Protein AF-A0A2P2K1Q4-F1 (afdb_monomer_lite)

Secondary structure (DSSP, 8-state):
-HHHHHHHTTSS--HHHHHHHHHTTS-HHHHHHH-SB--HHHHHHHHHHHHGGGG-SS-SPP---EEEEEEEEES---BTTTBB-EEEEEEE--TT-TT----EEEEES-SSGGGPPPB-TTT-SEEEEEEEEEE-SEEEEEEEEEPTTSS-EEEEEEEEEEGGG-BTTB-EEETTSSB-BTTGGGGS-TT-EEE-

Structure (mmCIF, N/CA/C/O backbone):
data_AF-A0A2P2K1Q4-F1
#
_entry.id   AF-A0A2P2K1Q4-F1
#
loop_
_atom_site.group_PDB
_atom_site.id
_atom_site.type_symbol
_atom_site.label_atom_id
_atom_site.label_alt_id
_atom_site.label_comp_id
_atom_site.label_asym_id
_atom_site.label_entity_id
_atom_site.label_seq_id
_atom_site.pdbx_PDB_ins_code
_atom_site.Cartn_x
_atom_site.Cartn_y
_atom_site.Cartn_z
_atom_site.occupancy
_atom_site.B_iso_or_equiv
_atom_site.auth_seq_id
_atom_site.auth_comp_id
_atom_site.auth_asym_id
_atom_site.auth_atom_id
_atom_site.pdbx_PDB_model_num
ATOM 1 N N . MET A 1 1 ? 16.209 -8.143 -4.813 1.00 81.81 1 MET A N 1
ATOM 2 C CA . MET A 1 1 ? 17.400 -7.795 -5.627 1.00 81.81 1 MET A CA 1
ATOM 3 C C . MET A 1 1 ? 17.607 -8.746 -6.811 1.00 81.81 1 MET A C 1
ATOM 5 O O . MET A 1 1 ? 17.625 -8.263 -7.935 1.00 81.81 1 MET A O 1
ATOM 9 N N . LEU A 1 2 ? 17.691 -10.072 -6.611 1.00 93.69 2 LEU A N 1
ATOM 10 C CA . LEU A 1 2 ? 17.944 -11.032 -7.703 1.00 93.69 2 LEU A CA 1
ATOM 11 C C . LEU A 1 2 ? 16.899 -10.998 -8.836 1.00 93.69 2 LEU A C 1
ATOM 13 O O . LEU A 1 2 ? 17.278 -10.838 -9.990 1.00 93.69 2 LEU A O 1
ATOM 17 N N . ALA A 1 3 ? 15.598 -11.076 -8.527 1.00 94.75 3 ALA A N 1
ATOM 18 C CA . ALA A 1 3 ? 14.544 -11.040 -9.553 1.00 94.75 3 ALA A CA 1
ATOM 19 C C . ALA A 1 3 ? 14.617 -9.772 -10.428 1.00 94.75 3 ALA A C 1
ATOM 21 O O . ALA A 1 3 ? 14.531 -9.850 -11.650 1.00 94.75 3 ALA A O 1
ATOM 22 N N . GLY A 1 4 ? 14.869 -8.614 -9.807 1.00 93.50 4 GLY A N 1
ATOM 23 C CA . GLY A 1 4 ? 15.062 -7.347 -10.515 1.00 93.50 4 GLY A CA 1
ATOM 24 C C . GLY A 1 4 ? 16.267 -7.369 -11.455 1.00 93.50 4 GLY A C 1
ATOM 25 O O . GLY A 1 4 ? 16.154 -6.915 -12.588 1.00 93.50 4 GLY A O 1
ATOM 26 N N . LEU A 1 5 ? 17.394 -7.956 -11.035 1.00 93.25 5 LEU A N 1
ATOM 27 C CA . LEU A 1 5 ? 18.576 -8.115 -11.889 1.00 93.25 5 LEU A CA 1
ATOM 28 C C . LEU A 1 5 ? 18.299 -9.031 -13.092 1.00 93.25 5 LEU A C 1
ATOM 30 O O . LEU A 1 5 ? 18.698 -8.710 -14.211 1.00 93.25 5 LEU A O 1
ATOM 34 N N . LEU A 1 6 ? 17.609 -10.151 -12.873 1.00 94.56 6 LEU A N 1
ATOM 35 C CA . LEU A 1 6 ? 17.264 -11.112 -13.926 1.00 94.56 6 LEU A CA 1
ATOM 36 C C . LEU A 1 6 ? 16.365 -10.482 -15.002 1.00 94.56 6 LEU A C 1
ATOM 38 O O . LEU A 1 6 ? 16.636 -10.634 -16.197 1.00 94.56 6 LEU A O 1
ATOM 42 N N . LEU A 1 7 ? 15.353 -9.715 -14.583 1.00 93.19 7 LEU A N 1
ATOM 43 C CA . LEU A 1 7 ? 14.501 -8.937 -15.489 1.00 93.19 7 LEU A CA 1
ATOM 44 C C . LEU A 1 7 ? 15.293 -7.818 -16.174 1.00 93.19 7 LEU A C 1
ATOM 46 O O . LEU A 1 7 ? 15.213 -7.644 -17.390 1.00 93.19 7 LEU A O 1
ATOM 50 N N . TYR A 1 8 ? 16.132 -7.098 -15.422 1.00 90.06 8 TYR A N 1
ATOM 51 C CA . TYR A 1 8 ? 16.968 -6.029 -15.962 1.00 90.06 8 TYR A CA 1
ATOM 52 C C . TYR A 1 8 ? 17.901 -6.547 -17.069 1.00 90.06 8 TYR A C 1
ATOM 54 O O . TYR A 1 8 ? 18.076 -5.896 -18.101 1.00 90.06 8 TYR A O 1
ATOM 62 N N . ARG A 1 9 ? 18.479 -7.738 -16.914 1.00 91.81 9 ARG A N 1
ATOM 63 C CA . ARG A 1 9 ? 19.344 -8.345 -17.937 1.00 91.81 9 ARG A CA 1
ATOM 64 C C . ARG A 1 9 ? 18.573 -9.050 -19.056 1.00 91.81 9 ARG A C 1
ATOM 66 O O . ARG A 1 9 ? 19.213 -9.628 -19.928 1.00 91.81 9 ARG A O 1
ATOM 73 N N . LYS A 1 10 ? 17.233 -9.002 -19.047 1.00 90.12 10 LYS A N 1
ATOM 74 C CA . LYS A 1 10 ? 16.348 -9.724 -19.979 1.00 90.12 10 LYS A CA 1
ATOM 75 C C . LYS A 1 10 ? 16.624 -11.237 -20.021 1.00 90.12 10 LYS A C 1
ATOM 77 O O . LYS A 1 10 ? 16.439 -11.871 -21.053 1.00 90.12 10 LYS A O 1
ATOM 82 N N . GLN A 1 11 ? 17.092 -11.816 -18.912 1.00 91.50 11 GLN A N 1
ATOM 83 C CA . GLN A 1 11 ? 17.335 -13.263 -18.811 1.00 91.50 11 GLN A CA 1
ATOM 84 C C . GLN A 1 11 ? 16.037 -14.042 -18.580 1.00 91.50 11 GLN A C 1
ATOM 86 O O . GLN A 1 11 ? 15.938 -15.207 -18.951 1.00 91.50 11 GLN A O 1
ATOM 91 N N . TYR A 1 12 ? 15.047 -13.387 -17.976 1.00 90.75 12 TYR A N 1
ATOM 92 C CA . TYR A 1 12 ? 13.715 -13.922 -17.736 1.00 90.75 12 TYR A CA 1
ATOM 93 C C . TYR A 1 12 ? 12.662 -12.915 -18.196 1.00 90.75 12 TYR A C 1
ATOM 95 O O . TYR A 1 12 ? 12.910 -11.708 -18.205 1.00 90.75 12 TYR A O 1
ATOM 103 N N . ASN A 1 13 ? 11.484 -13.430 -18.550 1.00 88.00 13 ASN A N 1
ATOM 104 C CA . ASN A 1 13 ? 10.306 -12.648 -18.910 1.00 88.00 13 ASN A CA 1
ATOM 105 C C . ASN A 1 13 ? 9.175 -12.944 -17.919 1.00 88.00 13 ASN A C 1
ATOM 107 O O . ASN A 1 13 ? 8.986 -14.095 -17.514 1.00 88.00 13 ASN A O 1
ATOM 111 N N . GLY A 1 14 ? 8.409 -11.911 -17.572 1.00 93.06 14 GLY A N 1
ATOM 112 C CA . GLY A 1 14 ? 7.311 -11.989 -16.612 1.00 93.06 14 GLY A CA 1
ATOM 113 C C . GLY A 1 14 ? 7.785 -11.810 -15.169 1.00 93.06 14 GLY A C 1
ATOM 114 O O . GLY A 1 14 ? 8.533 -12.626 -14.623 1.00 93.06 14 GLY A O 1
ATOM 115 N N . GLU A 1 15 ? 7.317 -10.739 -14.540 1.00 95.19 15 GLU A N 1
ATOM 116 C CA . GLU A 1 15 ? 7.697 -10.317 -13.193 1.00 95.19 15 GLU A CA 1
ATOM 117 C C . GLU A 1 15 ? 7.274 -11.347 -12.152 1.00 95.19 15 GLU A C 1
ATOM 119 O O . GLU A 1 15 ? 8.103 -11.793 -11.360 1.00 95.19 15 GLU A O 1
ATOM 124 N N . GLN A 1 16 ? 6.012 -11.784 -12.220 1.00 95.81 16 GLN A N 1
ATOM 125 C CA . GLN A 1 16 ? 5.433 -12.758 -11.295 1.00 95.81 16 GLN A CA 1
ATOM 126 C C . GLN A 1 16 ? 6.210 -14.077 -11.317 1.00 95.81 16 GLN A C 1
ATOM 128 O O . GLN A 1 16 ? 6.699 -14.540 -10.289 1.00 95.81 16 GLN A O 1
ATOM 133 N N . LYS A 1 17 ? 6.400 -14.650 -12.512 1.00 95.75 17 LYS A N 1
ATOM 134 C CA . LYS A 1 17 ? 7.115 -15.920 -12.694 1.00 95.75 17 LYS A CA 1
ATOM 135 C C . LYS A 1 17 ? 8.555 -15.838 -12.182 1.00 95.75 17 LYS A C 1
ATOM 137 O O . LYS A 1 17 ? 9.043 -16.774 -11.551 1.00 95.75 17 LYS A O 1
ATOM 142 N N . THR A 1 18 ? 9.231 -14.721 -12.448 1.00 96.12 18 THR A N 1
ATOM 143 C CA . THR A 1 18 ? 10.615 -14.509 -12.006 1.00 96.12 18 THR A CA 1
ATOM 144 C C . THR A 1 18 ? 10.697 -14.373 -10.488 1.00 96.12 18 THR A C 1
ATOM 146 O O . THR A 1 18 ? 11.586 -14.961 -9.871 1.00 96.12 18 THR A O 1
ATOM 149 N N . LEU A 1 19 ? 9.765 -13.639 -9.874 1.00 95.56 19 LEU A N 1
ATOM 150 C CA . LEU A 1 19 ? 9.692 -13.491 -8.425 1.00 95.56 19 LEU A CA 1
ATOM 151 C C . LEU A 1 19 ? 9.461 -14.846 -7.750 1.00 95.56 19 LEU A C 1
ATOM 153 O O . LEU A 1 19 ? 10.244 -15.242 -6.890 1.00 95.56 19 LEU A O 1
ATOM 157 N N . GLU A 1 20 ? 8.458 -15.600 -8.199 1.00 94.00 20 GLU A N 1
ATOM 158 C CA . GLU A 1 20 ? 8.151 -16.931 -7.668 1.00 94.00 20 GLU A CA 1
ATOM 159 C C . GLU A 1 20 ? 9.331 -17.896 -7.775 1.00 94.00 20 GLU A C 1
ATOM 161 O O . GLU A 1 20 ? 9.607 -18.642 -6.837 1.00 94.00 20 GLU A O 1
ATOM 166 N N . MET A 1 21 ? 10.044 -17.885 -8.903 1.00 94.50 21 MET A N 1
ATOM 167 C CA . MET A 1 21 ? 11.233 -18.714 -9.086 1.00 94.50 21 MET A CA 1
ATOM 168 C C . MET A 1 21 ? 12.307 -18.405 -8.036 1.00 94.50 21 MET A C 1
ATOM 170 O O . MET A 1 21 ? 12.911 -19.338 -7.510 1.00 94.50 21 MET A O 1
ATOM 174 N N . VAL A 1 22 ? 12.539 -17.124 -7.726 1.00 92.94 22 VAL A N 1
ATOM 175 C CA . VAL A 1 22 ? 13.505 -16.705 -6.696 1.00 92.94 22 VAL A CA 1
ATOM 176 C C . VAL A 1 22 ? 13.034 -17.131 -5.307 1.00 92.94 22 VAL A C 1
ATOM 178 O O . VAL A 1 22 ? 13.822 -17.672 -4.539 1.00 92.94 22 VAL A O 1
ATOM 181 N N . TYR A 1 23 ? 11.749 -16.955 -5.003 1.00 90.44 23 TYR A N 1
ATOM 182 C CA . TYR A 1 23 ? 11.164 -17.378 -3.729 1.00 90.44 23 TYR A CA 1
ATOM 183 C C . TYR A 1 23 ? 11.223 -18.896 -3.510 1.00 90.44 23 TYR A C 1
ATOM 185 O O . TYR A 1 23 ? 11.367 -19.340 -2.377 1.00 90.44 23 TYR A O 1
ATOM 1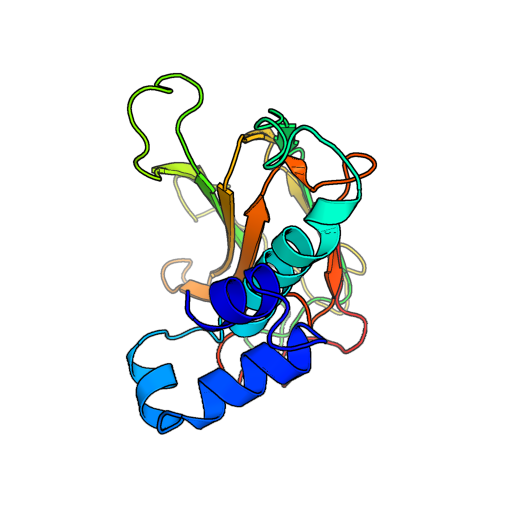93 N N . LYS A 1 24 ? 11.170 -19.696 -4.582 1.00 91.38 24 LYS A N 1
ATOM 194 C CA . LYS A 1 24 ? 11.312 -21.161 -4.525 1.00 91.38 24 LYS A CA 1
ATOM 195 C C . LYS A 1 24 ? 12.742 -21.641 -4.240 1.00 91.38 24 LYS A C 1
ATOM 197 O O . LYS A 1 24 ? 12.922 -22.832 -4.017 1.00 91.38 24 LYS A O 1
ATOM 202 N N . GLN A 1 25 ? 13.744 -20.756 -4.243 1.00 90.19 25 GLN A N 1
ATOM 203 C CA . GLN A 1 25 ? 15.133 -21.121 -3.923 1.00 90.19 25 GLN A CA 1
ATOM 204 C C . GLN A 1 25 ? 15.393 -21.256 -2.416 1.00 90.19 25 GLN A C 1
ATOM 206 O O . GLN A 1 25 ? 16.442 -21.765 -2.031 1.00 90.19 25 GLN A O 1
ATOM 211 N N . ALA A 1 26 ? 14.474 -20.791 -1.564 1.00 83.44 26 ALA A N 1
ATOM 212 C CA . ALA A 1 26 ? 14.601 -20.859 -0.113 1.00 83.44 26 ALA A CA 1
ATOM 213 C C . ALA A 1 26 ? 13.356 -21.507 0.524 1.00 83.44 26 ALA A C 1
ATOM 215 O O . ALA A 1 26 ? 12.253 -21.356 -0.010 1.00 83.44 26 ALA A O 1
ATOM 216 N N . PRO A 1 27 ? 13.507 -22.202 1.668 1.00 85.56 27 PRO A N 1
ATOM 217 C CA . PRO A 1 27 ? 12.378 -22.673 2.464 1.00 85.56 27 PRO A CA 1
ATOM 218 C C . PRO A 1 27 ? 11.427 -21.529 2.819 1.00 85.56 27 PRO A C 1
ATOM 220 O O . PRO A 1 27 ? 11.868 -20.417 3.130 1.00 85.56 27 PRO A O 1
ATOM 223 N N . ARG A 1 28 ? 10.117 -21.797 2.789 1.00 82.06 28 ARG A N 1
ATOM 224 C CA . ARG A 1 28 ? 9.104 -20.766 3.058 1.00 82.06 28 ARG A CA 1
ATOM 225 C C . ARG A 1 28 ? 9.222 -20.248 4.482 1.00 82.06 28 ARG A C 1
ATOM 227 O O . ARG A 1 28 ? 9.098 -19.053 4.702 1.00 82.06 28 ARG A O 1
ATOM 234 N N . GLU A 1 29 ? 9.553 -21.125 5.416 1.00 84.62 29 GLU A N 1
ATOM 235 C CA . GLU A 1 29 ? 9.694 -20.862 6.846 1.00 84.62 29 GLU A CA 1
ATOM 236 C C . GLU A 1 29 ? 10.707 -19.741 7.120 1.00 84.62 29 GLU A C 1
ATOM 238 O O . GLU A 1 29 ? 10.488 -18.901 7.992 1.00 84.62 29 GLU A O 1
ATOM 243 N N . LEU A 1 30 ? 11.775 -19.654 6.316 1.00 84.38 30 LEU A N 1
ATOM 244 C CA . LEU A 1 30 ? 12.750 -18.567 6.425 1.00 84.38 30 LEU A CA 1
ATOM 245 C C . LEU A 1 30 ? 12.143 -17.209 6.057 1.00 84.38 30 LEU A C 1
ATOM 247 O O . LEU A 1 30 ? 12.531 -16.193 6.620 1.00 84.38 30 LEU A O 1
ATOM 251 N N . LEU A 1 31 ? 11.177 -17.166 5.140 1.00 83.56 31 LEU A N 1
ATOM 252 C CA . LEU A 1 31 ? 10.516 -15.922 4.741 1.00 83.56 31 LEU A CA 1
ATOM 253 C C . LEU A 1 31 ? 9.638 -15.374 5.866 1.00 83.56 31 LEU A C 1
ATOM 255 O O . LEU A 1 31 ? 9.668 -14.171 6.120 1.00 83.56 31 LEU A O 1
ATOM 259 N N . HIS A 1 32 ? 8.914 -16.261 6.554 1.00 84.38 32 HIS A N 1
ATOM 260 C CA . HIS A 1 32 ? 8.109 -15.910 7.726 1.00 84.38 32 HIS A CA 1
ATOM 261 C C . HIS A 1 32 ? 8.985 -15.406 8.882 1.00 84.38 32 HIS A C 1
ATOM 263 O O . HIS A 1 32 ? 8.574 -14.512 9.616 1.00 84.38 32 HIS A O 1
ATOM 269 N N . LEU A 1 33 ? 10.210 -15.931 9.018 1.00 84.75 33 LEU A N 1
ATOM 270 C CA . LEU A 1 33 ? 11.173 -15.460 10.016 1.00 84.75 33 LEU A CA 1
ATOM 271 C C . LEU A 1 33 ? 11.736 -14.067 9.682 1.00 84.75 33 LEU A C 1
ATOM 273 O O . LEU A 1 33 ? 11.998 -13.273 10.581 1.00 84.75 33 LEU A O 1
ATOM 277 N N . LEU A 1 34 ? 11.942 -13.770 8.395 1.00 85.38 34 LEU A N 1
ATOM 278 C CA . LEU A 1 34 ? 12.543 -12.511 7.941 1.00 85.38 34 LEU A CA 1
ATOM 279 C C . LEU A 1 34 ? 11.555 -11.342 7.906 1.00 85.38 34 LEU A C 1
ATOM 281 O O . LEU A 1 34 ? 11.973 -10.187 8.016 1.00 85.38 34 LEU A O 1
ATOM 285 N N . SER A 1 35 ? 10.262 -11.606 7.708 1.00 87.75 35 SER A N 1
ATOM 286 C CA . SER A 1 35 ? 9.244 -10.559 7.725 1.00 87.75 35 SER A CA 1
ATOM 287 C C . SER A 1 35 ? 7.888 -11.088 8.194 1.00 87.75 35 SER A C 1
ATOM 289 O O . SER A 1 35 ? 7.418 -12.095 7.657 1.00 87.75 35 SER A O 1
ATOM 291 N N . PRO A 1 36 ? 7.214 -10.379 9.122 1.00 90.81 36 PRO A N 1
ATOM 292 C CA . PRO A 1 36 ? 5.869 -10.756 9.556 1.00 90.81 36 PRO A CA 1
ATOM 293 C C . PRO A 1 36 ? 4.841 -10.622 8.423 1.00 90.81 36 PRO A C 1
ATOM 295 O O . PRO A 1 36 ? 3.878 -11.380 8.364 1.00 90.81 36 PRO A O 1
ATOM 298 N N . LEU A 1 37 ? 5.072 -9.694 7.488 1.00 94.06 37 LEU A N 1
ATOM 299 C CA . LEU A 1 37 ? 4.228 -9.478 6.317 1.00 94.06 37 LEU A CA 1
ATOM 300 C C .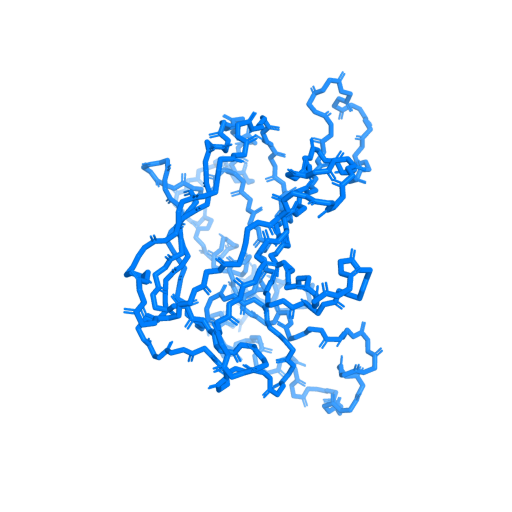 LEU A 1 37 ? 4.777 -10.215 5.102 1.00 94.06 37 LEU A C 1
ATOM 302 O O . LEU A 1 37 ? 5.990 -10.274 4.913 1.00 94.06 37 LEU A O 1
ATOM 306 N N . ASN A 1 38 ? 3.885 -10.670 4.226 1.00 93.75 38 ASN A N 1
ATOM 307 C CA . ASN A 1 38 ? 4.234 -11.106 2.884 1.00 93.75 38 ASN A CA 1
ATOM 308 C C . ASN A 1 38 ? 4.560 -9.876 2.012 1.00 93.75 38 ASN A C 1
ATOM 310 O O . ASN A 1 38 ? 3.644 -9.139 1.640 1.00 93.75 38 ASN A O 1
ATOM 314 N N . PRO A 1 39 ? 5.833 -9.645 1.634 1.00 94.25 39 PRO A N 1
ATOM 315 C CA . PRO A 1 39 ? 6.225 -8.455 0.887 1.00 94.25 39 PRO A CA 1
ATOM 316 C C . PRO A 1 39 ? 6.107 -8.639 -0.635 1.00 94.25 39 PRO A C 1
ATOM 318 O O . PRO A 1 39 ? 6.517 -7.758 -1.393 1.00 94.25 39 PRO A O 1
ATOM 321 N N . GLN A 1 40 ? 5.635 -9.799 -1.110 1.00 94.81 40 GLN A N 1
ATOM 322 C CA . GLN A 1 40 ? 5.588 -10.112 -2.540 1.00 94.81 40 GLN A CA 1
ATOM 323 C C . GLN A 1 40 ? 4.786 -9.098 -3.369 1.00 94.81 40 GLN A C 1
ATOM 325 O O . GLN A 1 40 ? 5.292 -8.732 -4.430 1.00 94.81 40 GLN A O 1
ATOM 330 N N . PRO A 1 41 ? 3.615 -8.590 -2.930 1.00 97.00 41 PRO A N 1
ATOM 331 C CA . PRO A 1 41 ? 2.863 -7.593 -3.695 1.00 97.00 41 PRO A CA 1
ATOM 332 C C . PRO A 1 41 ? 3.668 -6.315 -3.952 1.00 97.00 41 PRO A C 1
ATOM 334 O O . PRO A 1 41 ? 3.788 -5.860 -5.094 1.00 97.00 41 PRO A O 1
ATOM 337 N N . SER A 1 42 ? 4.311 -5.772 -2.916 1.00 97.12 42 SER A N 1
ATOM 338 C CA . SER A 1 42 ? 5.173 -4.600 -3.073 1.00 97.12 42 SER A CA 1
ATOM 339 C C . SER A 1 42 ? 6.428 -4.888 -3.894 1.00 97.12 42 SER A C 1
ATOM 341 O O . SER A 1 42 ? 6.810 -4.076 -4.736 1.00 97.12 42 SER A O 1
ATOM 343 N N . GLN A 1 43 ? 7.051 -6.058 -3.736 1.00 96.44 43 GLN A N 1
ATOM 344 C CA . GLN A 1 43 ? 8.181 -6.439 -4.585 1.00 96.44 43 GLN A CA 1
ATOM 345 C C . GLN A 1 43 ? 7.775 -6.549 -6.057 1.00 96.44 43 GLN A C 1
ATOM 347 O O . GLN A 1 43 ? 8.492 -6.044 -6.920 1.00 96.44 43 GLN A O 1
ATOM 352 N N . LEU A 1 44 ? 6.621 -7.154 -6.345 1.00 97.12 44 LEU A N 1
ATOM 353 C CA . LEU A 1 44 ? 6.087 -7.288 -7.695 1.00 97.12 44 LEU A CA 1
ATOM 354 C C . LEU A 1 44 ? 5.860 -5.919 -8.341 1.00 97.12 44 LEU A C 1
ATOM 356 O O . LEU A 1 44 ? 6.271 -5.719 -9.483 1.00 97.12 44 LEU A O 1
ATOM 360 N N . ARG A 1 45 ? 5.300 -4.956 -7.599 1.00 96.69 45 ARG A N 1
ATOM 361 C CA . ARG A 1 45 ? 5.141 -3.565 -8.054 1.00 96.69 45 ARG A CA 1
ATOM 362 C C . ARG A 1 45 ? 6.475 -2.953 -8.497 1.00 96.69 45 ARG A C 1
ATOM 364 O O . ARG A 1 45 ? 6.568 -2.394 -9.587 1.00 96.69 45 ARG A O 1
ATOM 371 N N . PHE A 1 46 ? 7.535 -3.118 -7.708 1.00 95.69 46 PHE A N 1
ATOM 372 C CA . PHE A 1 46 ? 8.867 -2.620 -8.076 1.00 95.69 46 PHE A CA 1
ATOM 373 C C . PHE A 1 46 ? 9.484 -3.369 -9.265 1.00 95.69 46 PHE A C 1
ATOM 375 O O . PHE A 1 46 ? 10.183 -2.763 -10.080 1.00 95.69 46 PHE A O 1
ATOM 382 N N . LEU A 1 47 ? 9.217 -4.669 -9.418 1.00 95.88 47 LEU A N 1
ATOM 383 C CA . LEU A 1 47 ? 9.626 -5.399 -10.621 1.00 95.88 47 LEU A CA 1
ATOM 384 C C . LEU A 1 47 ? 8.913 -4.867 -11.870 1.00 95.88 47 LEU A C 1
ATOM 386 O O . LEU A 1 47 ? 9.563 -4.680 -12.897 1.00 95.88 47 LEU A O 1
ATOM 390 N N . GLN A 1 48 ? 7.617 -4.556 -11.773 1.00 93.88 48 GLN A N 1
ATOM 391 C CA . GLN A 1 48 ? 6.862 -3.939 -12.868 1.00 93.88 48 GLN A CA 1
ATOM 392 C C . GLN A 1 48 ? 7.437 -2.571 -13.244 1.00 93.88 48 GLN A C 1
ATOM 394 O O . GLN A 1 48 ? 7.482 -2.239 -14.429 1.00 93.88 48 GLN A O 1
ATOM 399 N N . TYR A 1 49 ? 7.927 -1.792 -12.271 1.00 92.62 49 TYR A N 1
ATOM 400 C CA . TYR A 1 49 ? 8.665 -0.563 -12.562 1.00 92.62 49 TYR A CA 1
ATOM 401 C C . TYR A 1 49 ? 9.894 -0.880 -13.425 1.00 92.62 49 TYR A C 1
ATOM 403 O O . TYR A 1 49 ? 9.999 -0.376 -14.541 1.00 92.62 49 TYR A O 1
ATOM 411 N N . ILE A 1 50 ? 10.768 -1.791 -12.983 1.00 90.56 50 ILE A N 1
ATOM 412 C CA . ILE A 1 50 ? 11.987 -2.179 -13.720 1.00 90.56 50 ILE A CA 1
ATOM 413 C C . ILE A 1 50 ? 11.678 -2.653 -15.148 1.00 90.56 50 ILE A C 1
ATOM 415 O O . ILE A 1 50 ? 12.371 -2.256 -16.089 1.00 90.56 50 ILE A O 1
ATOM 419 N N . SER A 1 51 ? 10.651 -3.480 -15.337 1.00 89.00 51 SER A N 1
ATOM 420 C CA . SER A 1 51 ? 10.284 -3.986 -16.664 1.00 89.00 51 SER A CA 1
ATOM 421 C C . SER A 1 51 ? 9.782 -2.897 -17.612 1.00 89.00 51 SER A C 1
ATOM 423 O O . SER A 1 51 ? 10.032 -2.965 -18.818 1.00 89.00 51 SER A O 1
ATOM 425 N N . ARG A 1 52 ? 9.114 -1.862 -17.084 1.00 84.06 52 ARG A N 1
ATOM 426 C CA . ARG A 1 52 ? 8.578 -0.728 -17.859 1.00 84.06 52 ARG A CA 1
ATOM 427 C C . ARG A 1 52 ? 9.649 0.263 -18.329 1.00 84.06 52 ARG A C 1
ATOM 429 O O . ARG A 1 52 ? 9.330 1.177 -19.084 1.00 84.06 52 ARG A O 1
ATOM 436 N N . ARG A 1 53 ? 10.924 0.068 -17.974 1.00 74.38 53 ARG A N 1
ATOM 437 C CA . ARG A 1 53 ? 12.034 0.972 -18.338 1.00 74.38 53 ARG A CA 1
ATOM 438 C C . ARG A 1 53 ? 12.177 1.271 -19.834 1.00 74.38 53 ARG A C 1
ATOM 440 O O . ARG A 1 53 ? 12.740 2.294 -20.192 1.00 74.38 53 ARG A O 1
ATOM 447 N N . ASN A 1 54 ? 11.721 0.375 -20.718 1.00 63.94 54 ASN A N 1
ATOM 448 C CA . ASN A 1 54 ? 11.899 0.538 -22.167 1.00 63.94 54 ASN A CA 1
ATOM 449 C C . ASN A 1 54 ? 10.993 1.645 -22.753 1.00 63.94 54 ASN A C 1
ATOM 451 O O . ASN A 1 54 ? 11.009 1.857 -23.960 1.00 63.94 54 ASN A O 1
ATOM 455 N N . LEU A 1 55 ? 10.197 2.327 -21.920 1.00 60.78 55 LEU A N 1
ATOM 456 C CA . LEU A 1 55 ? 9.283 3.400 -22.312 1.00 60.78 55 LEU A CA 1
ATOM 457 C C . LEU A 1 55 ? 9.944 4.794 -22.381 1.00 60.78 55 LEU A C 1
ATOM 459 O O . LEU A 1 55 ? 9.256 5.759 -22.699 1.00 60.78 55 LEU A O 1
ATOM 463 N N . GLY A 1 56 ? 11.251 4.936 -22.110 1.00 61.16 56 GLY A N 1
ATOM 464 C CA . GLY A 1 56 ? 11.939 6.228 -22.246 1.00 61.16 56 GLY A CA 1
ATOM 465 C C . GLY A 1 56 ? 13.453 6.187 -22.014 1.00 61.16 56 GLY A C 1
ATOM 466 O O . GLY A 1 56 ? 13.979 5.256 -21.411 1.00 61.16 56 GLY A O 1
ATOM 467 N N . SER A 1 57 ? 14.163 7.216 -22.489 1.00 60.25 57 SER A N 1
ATOM 468 C CA . SER A 1 57 ? 15.625 7.360 -22.359 1.00 60.25 57 SER A CA 1
ATOM 469 C C . SER A 1 57 ? 16.093 7.759 -20.952 1.00 60.25 57 SER A C 1
ATOM 471 O O . SER A 1 57 ? 17.250 7.535 -20.608 1.00 60.25 57 SER A O 1
ATOM 473 N N . ASN A 1 58 ? 15.206 8.329 -20.131 1.00 71.75 58 ASN A N 1
ATOM 474 C CA . ASN A 1 58 ? 15.530 8.904 -18.822 1.00 71.75 58 ASN A CA 1
ATOM 475 C C . ASN A 1 58 ? 15.043 7.985 -17.691 1.00 71.75 58 ASN A C 1
ATOM 477 O O . ASN A 1 58 ? 14.091 8.304 -16.980 1.00 71.75 58 ASN A O 1
ATOM 481 N N . TRP A 1 59 ? 15.669 6.811 -17.572 1.00 75.44 59 TRP A N 1
ATOM 482 C CA . TRP A 1 59 ? 15.386 5.828 -16.525 1.00 75.44 59 TRP A CA 1
ATOM 483 C C . TRP A 1 59 ? 16.507 5.799 -15.468 1.00 75.44 59 TRP A C 1
ATOM 485 O O . TRP A 1 59 ? 17.674 5.689 -15.854 1.00 75.44 59 TRP A O 1
ATOM 495 N N . PRO A 1 60 ? 16.200 5.794 -14.155 1.00 74.94 60 PRO A N 1
ATOM 496 C CA . PRO A 1 60 ? 14.866 5.852 -13.552 1.00 74.94 60 PRO A CA 1
ATOM 497 C C . PRO A 1 60 ? 14.214 7.241 -13.697 1.00 74.94 60 PRO A C 1
ATOM 499 O O . PRO A 1 60 ? 14.932 8.231 -13.848 1.00 74.94 60 PRO A O 1
ATOM 502 N N . PRO A 1 61 ? 12.871 7.333 -13.655 1.00 82.25 61 PRO A N 1
ATOM 503 C CA . PRO A 1 61 ? 12.179 8.615 -13.656 1.00 82.25 61 PRO A CA 1
ATOM 504 C C . PRO A 1 61 ? 12.602 9.449 -12.444 1.00 82.25 61 PRO A C 1
ATOM 506 O O . PRO A 1 61 ? 12.885 8.897 -11.381 1.00 82.25 61 PRO A O 1
ATOM 509 N N . SER A 1 62 ? 12.617 10.773 -12.584 1.00 83.06 62 SER A N 1
ATOM 510 C CA . SER A 1 62 ? 12.909 11.665 -11.462 1.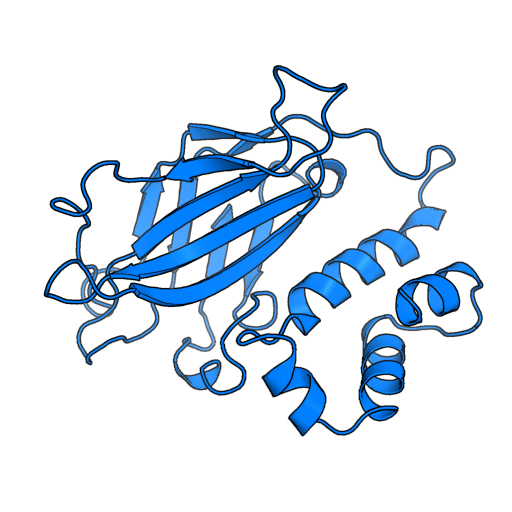00 83.06 62 SER A CA 1
ATOM 511 C C . SER A 1 62 ? 11.829 11.577 -10.388 1.00 83.06 62 SER A C 1
ATOM 513 O O . SER A 1 62 ? 10.633 11.561 -10.701 1.00 83.06 62 SER A O 1
ATOM 515 N N . ASP A 1 63 ? 12.248 11.610 -9.126 1.00 82.94 63 ASP A N 1
ATOM 516 C CA . ASP A 1 63 ? 11.343 11.623 -7.983 1.00 82.94 63 ASP A CA 1
ATOM 517 C C . ASP A 1 63 ? 10.341 12.773 -8.095 1.00 82.94 63 ASP A C 1
ATOM 519 O O . ASP A 1 63 ? 10.705 13.949 -8.059 1.00 82.94 63 ASP A O 1
ATOM 523 N N . THR A 1 64 ? 9.063 12.425 -8.223 1.00 84.31 64 THR A N 1
ATOM 524 C CA . THR A 1 64 ? 7.978 13.399 -8.351 1.00 84.31 64 THR A CA 1
ATOM 525 C C . THR A 1 64 ? 7.408 13.680 -6.961 1.00 84.31 64 THR A C 1
ATOM 527 O O . THR A 1 64 ? 6.916 12.743 -6.329 1.00 84.31 64 THR A O 1
ATOM 530 N N . PRO A 1 65 ? 7.489 14.909 -6.426 1.00 90.94 65 PRO A N 1
ATOM 531 C CA . PRO A 1 65 ? 6.868 15.228 -5.147 1.00 90.94 65 PRO A CA 1
ATOM 532 C C . PRO A 1 65 ? 5.342 15.231 -5.294 1.00 90.94 65 PRO A C 1
ATOM 534 O O . PRO A 1 65 ? 4.803 15.862 -6.202 1.00 90.94 65 PRO A O 1
ATOM 537 N N . LEU A 1 66 ? 4.646 14.547 -4.388 1.00 93.44 66 LEU A N 1
ATOM 538 C CA . LEU A 1 66 ? 3.186 14.456 -4.354 1.00 93.44 66 LEU A CA 1
ATOM 539 C C . LEU A 1 66 ? 2.654 14.912 -2.991 1.00 93.44 66 LEU A C 1
ATOM 541 O O . LEU A 1 66 ? 3.341 14.827 -1.970 1.00 93.44 66 LEU A O 1
ATOM 545 N N . LEU A 1 67 ? 1.412 15.391 -2.975 1.00 95.19 67 LEU A N 1
ATOM 546 C CA . LEU A 1 67 ? 0.638 15.562 -1.750 1.00 95.19 67 LEU A CA 1
ATOM 547 C C . LEU A 1 67 ? -0.261 14.335 -1.593 1.00 95.19 67 LEU A C 1
ATOM 549 O O . LEU A 1 67 ? -1.193 14.163 -2.371 1.00 95.19 67 LEU A O 1
ATOM 553 N N . LEU A 1 68 ? 0.011 13.508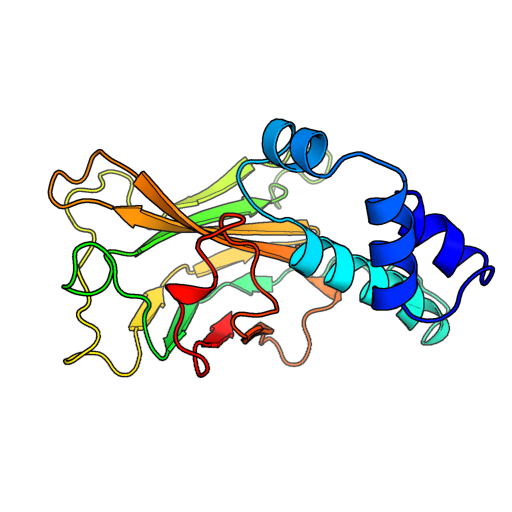 -0.588 1.00 96.06 68 LEU A N 1
ATOM 554 C CA . LEU A 1 68 ? -0.879 12.423 -0.201 1.00 96.06 68 LEU A CA 1
ATOM 555 C C . LEU A 1 68 ? -2.041 13.016 0.600 1.00 96.06 68 LEU A C 1
ATOM 557 O O . LEU A 1 68 ? -1.877 13.336 1.780 1.00 96.06 68 LEU A O 1
ATOM 561 N N . ASP A 1 69 ? -3.185 13.224 -0.055 1.00 95.69 69 ASP A N 1
ATOM 562 C CA . ASP A 1 69 ? -4.343 13.895 0.548 1.00 95.69 69 ASP A CA 1
ATOM 563 C C . ASP A 1 69 ? -5.061 12.990 1.554 1.00 95.69 69 ASP A C 1
ATOM 565 O O . ASP A 1 69 ? -5.260 13.375 2.710 1.00 95.69 69 ASP A O 1
ATOM 569 N N . CYS A 1 70 ? -5.394 11.763 1.150 1.00 96.25 70 CYS A N 1
ATOM 570 C CA . CYS A 1 70 ? -6.145 10.825 1.975 1.00 96.25 70 CYS A CA 1
ATOM 571 C C . CYS A 1 70 ? -5.895 9.365 1.579 1.00 96.25 70 CYS A C 1
ATOM 573 O O . CYS A 1 70 ? -5.327 9.082 0.532 1.00 96.25 70 CYS A O 1
ATOM 575 N N . LEU A 1 71 ? -6.345 8.448 2.431 1.00 97.06 71 LEU A N 1
ATOM 576 C CA . LEU A 1 71 ? -6.532 7.036 2.113 1.00 97.06 71 LEU A CA 1
ATOM 577 C C . LEU A 1 71 ? -8.032 6.735 2.134 1.00 97.06 71 LEU A C 1
ATOM 579 O O . LEU A 1 71 ? -8.711 7.017 3.125 1.00 97.06 71 LEU A O 1
ATOM 583 N N . MET A 1 72 ? -8.538 6.140 1.061 1.00 96.88 72 MET A N 1
ATOM 584 C CA . MET A 1 72 ? -9.912 5.664 0.949 1.00 96.88 72 MET A CA 1
ATOM 585 C C . MET A 1 72 ? -9.946 4.135 0.974 1.00 96.88 72 MET A C 1
ATOM 587 O O . MET A 1 72 ? -9.279 3.482 0.176 1.00 96.88 72 MET A O 1
ATOM 591 N N . LEU A 1 73 ? -10.729 3.563 1.888 1.00 96.19 73 LEU A N 1
ATOM 592 C CA . LEU A 1 73 ? -10.906 2.120 2.053 1.00 96.19 73 LEU A CA 1
ATOM 593 C C . LEU A 1 73 ? -12.342 1.717 1.718 1.00 96.19 73 LEU A C 1
ATOM 595 O O . LEU A 1 73 ? -13.288 2.283 2.270 1.00 96.19 73 LEU A O 1
ATOM 599 N N . ARG A 1 74 ? -12.499 0.714 0.854 1.00 94.94 74 ARG A N 1
ATOM 600 C CA . ARG A 1 74 ? -13.787 0.092 0.504 1.00 94.94 74 ARG A CA 1
ATOM 601 C C . ARG A 1 74 ? -13.781 -1.382 0.882 1.00 94.94 74 ARG A C 1
ATOM 603 O O . ARG A 1 74 ? -12.726 -2.010 0.827 1.00 94.94 74 ARG A O 1
ATOM 610 N N . ALA A 1 75 ? -14.963 -1.906 1.216 1.00 92.94 75 ALA A N 1
ATOM 611 C CA . ALA A 1 75 ? -15.171 -3.280 1.679 1.00 92.94 75 ALA A CA 1
ATOM 612 C C . ALA A 1 75 ? -14.188 -3.653 2.803 1.00 92.94 75 ALA A C 1
ATOM 614 O O . ALA A 1 75 ? -13.244 -4.417 2.610 1.00 92.94 75 ALA A O 1
ATOM 615 N N . LEU A 1 76 ? -14.383 -3.034 3.972 1.00 91.62 76 LEU A N 1
ATOM 616 C CA . LEU A 1 76 ? -13.457 -3.120 5.101 1.00 91.62 76 LEU A CA 1
ATOM 617 C C . LEU A 1 76 ? -13.235 -4.569 5.573 1.00 91.62 76 LEU A C 1
ATOM 619 O O . LEU A 1 76 ? -14.195 -5.340 5.623 1.00 91.62 76 LEU A O 1
ATOM 623 N N . PRO A 1 77 ? -12.003 -4.929 5.973 1.00 90.38 77 PRO A N 1
ATOM 624 C CA . PRO A 1 77 ? -11.735 -6.186 6.667 1.00 90.38 77 PRO A CA 1
ATOM 625 C C . PRO A 1 77 ? -12.377 -6.223 8.064 1.00 90.38 77 PRO A C 1
ATOM 627 O O . PRO A 1 77 ? -12.592 -5.187 8.702 1.00 90.38 77 PRO A O 1
ATOM 630 N N . LEU A 1 78 ? -12.658 -7.436 8.545 1.00 87.31 78 LEU A N 1
ATOM 631 C CA . LEU A 1 78 ? -13.265 -7.686 9.854 1.00 87.31 78 LEU A CA 1
ATOM 632 C C . LEU A 1 78 ? -12.200 -8.009 10.905 1.00 87.31 78 LEU A C 1
ATOM 634 O O . LEU A 1 78 ? -11.658 -9.111 10.918 1.00 87.31 78 LEU A O 1
ATOM 638 N N . TYR A 1 79 ? -11.983 -7.083 11.834 1.00 86.56 79 TYR A N 1
ATOM 639 C CA . TYR A 1 79 ? -11.214 -7.293 13.059 1.00 86.56 79 TYR A CA 1
ATOM 640 C C . TYR A 1 79 ? -12.162 -7.363 14.263 1.00 86.56 79 TYR A C 1
ATOM 642 O O . TYR A 1 79 ? -13.163 -6.638 14.335 1.00 86.56 79 TYR A O 1
ATOM 650 N N . GLY A 1 80 ? -11.920 -8.314 15.171 1.00 78.06 80 GLY A N 1
ATOM 651 C CA . GLY A 1 80 ? -12.757 -8.534 16.361 1.00 78.06 80 GLY A CA 1
ATOM 652 C C . GLY A 1 80 ? -14.254 -8.755 16.076 1.00 78.06 80 GLY A C 1
ATOM 653 O O . GLY A 1 80 ? -15.088 -8.513 16.945 1.00 78.06 80 GLY A O 1
ATOM 654 N N . GLY A 1 81 ? -14.615 -9.144 14.845 1.00 79.62 81 GLY A N 1
ATOM 655 C CA . GLY A 1 81 ? -16.001 -9.334 14.399 1.00 79.62 81 GLY A CA 1
ATOM 656 C C . GLY A 1 81 ? -16.832 -8.056 14.220 1.00 79.62 81 GLY A C 1
ATOM 657 O O . GLY A 1 81 ? -18.026 -8.165 13.967 1.00 79.62 81 GLY A O 1
ATOM 658 N N . LYS A 1 82 ? -16.244 -6.855 14.348 1.00 80.62 82 LYS A N 1
ATOM 659 C CA . LYS A 1 82 ? -16.987 -5.574 14.340 1.00 80.62 82 LYS A CA 1
ATOM 660 C C . LYS A 1 82 ? -16.497 -4.555 13.301 1.00 80.62 82 LYS A C 1
ATOM 662 O O . LYS A 1 82 ? -17.017 -3.444 13.268 1.00 80.62 82 LYS A O 1
ATOM 667 N N . GLY A 1 83 ? -15.498 -4.888 12.481 1.00 88.44 83 GLY A N 1
ATOM 668 C CA . GLY A 1 83 ? -14.885 -3.983 11.497 1.00 88.44 83 GLY A CA 1
ATOM 669 C C . GLY A 1 83 ? -13.458 -3.599 11.879 1.00 88.44 83 GLY A C 1
ATOM 670 O O . GLY A 1 83 ? -12.740 -4.435 12.400 1.00 88.44 83 GLY A O 1
ATOM 671 N N . CYS A 1 84 ? -13.013 -2.367 11.624 1.00 92.31 84 CYS A N 1
ATOM 672 C CA . CYS A 1 84 ? -11.630 -1.956 11.899 1.00 92.31 84 CYS A CA 1
ATOM 673 C C . CYS A 1 84 ? -11.529 -0.540 12.480 1.00 92.31 84 CYS A C 1
ATOM 675 O O . CYS A 1 84 ? -12.389 0.315 12.269 1.00 92.31 84 CYS A O 1
ATOM 677 N N . ARG A 1 85 ? -10.428 -0.266 13.178 1.00 93.44 85 ARG A N 1
ATOM 678 C CA . ARG A 1 85 ? -10.065 1.049 13.737 1.00 93.44 85 ARG A CA 1
ATOM 679 C C . ARG A 1 85 ? -8.715 1.489 13.153 1.00 93.44 85 ARG A C 1
ATOM 681 O O . ARG A 1 85 ? -7.689 1.201 13.765 1.00 93.44 85 ARG A O 1
ATOM 688 N N . PRO A 1 86 ? -8.701 2.109 11.960 1.00 94.00 86 PRO A N 1
ATOM 689 C CA . PRO A 1 86 ? -7.490 2.324 11.183 1.00 94.00 86 PRO A CA 1
ATOM 690 C C . PRO A 1 86 ? -6.649 3.490 11.720 1.00 94.00 86 PRO A C 1
ATOM 692 O O . PRO A 1 86 ? -7.079 4.645 11.796 1.00 94.00 86 PRO A O 1
ATOM 695 N N . PHE A 1 87 ? -5.404 3.180 12.039 1.00 94.69 87 PHE A N 1
ATOM 696 C CA . PHE A 1 87 ? -4.337 4.084 12.425 1.00 94.69 87 PHE A CA 1
ATOM 697 C C . PHE A 1 87 ? -3.254 4.045 11.348 1.00 94.69 87 PHE A C 1
ATOM 699 O O . PHE A 1 87 ? -2.766 2.977 10.984 1.00 94.69 87 PHE A O 1
ATOM 706 N N . ILE A 1 88 ? -2.916 5.207 10.796 1.00 95.88 88 ILE A N 1
ATOM 707 C CA . ILE A 1 88 ? -2.074 5.300 9.600 1.00 95.88 88 ILE A CA 1
ATOM 708 C C . ILE A 1 88 ? -0.698 5.807 9.982 1.00 95.88 88 ILE A C 1
ATOM 710 O O . ILE A 1 88 ? -0.591 6.820 10.674 1.00 95.88 88 ILE A O 1
ATOM 714 N N . ARG A 1 89 ? 0.342 5.153 9.465 1.00 96.69 89 ARG A N 1
ATOM 715 C CA . ARG A 1 89 ? 1.715 5.663 9.475 1.00 96.69 89 ARG A CA 1
ATOM 716 C C . ARG A 1 89 ? 2.233 5.776 8.049 1.00 96.69 89 ARG A C 1
ATOM 718 O O . ARG A 1 89 ? 2.060 4.860 7.250 1.00 96.69 89 ARG A O 1
ATOM 725 N N . VAL A 1 90 ? 2.879 6.895 7.740 1.00 97.31 90 VAL A N 1
ATOM 726 C CA . VAL A 1 90 ? 3.541 7.108 6.446 1.00 97.31 90 VAL A CA 1
ATOM 727 C C . VAL A 1 90 ? 5.012 7.368 6.688 1.00 97.31 90 VAL A C 1
ATOM 729 O O . VAL A 1 90 ? 5.365 8.272 7.449 1.00 97.31 90 VAL A O 1
ATOM 732 N N . TYR A 1 91 ? 5.857 6.604 6.011 1.00 96.56 91 TYR A N 1
ATOM 733 C CA . TYR A 1 91 ? 7.300 6.733 6.047 1.00 96.56 91 TYR A CA 1
ATOM 734 C C . TYR A 1 91 ? 7.847 7.060 4.665 1.00 96.56 91 TYR A C 1
ATOM 736 O O . TYR A 1 91 ? 7.331 6.596 3.648 1.00 96.56 91 TYR A O 1
ATOM 744 N N . GLY A 1 92 ? 8.921 7.834 4.641 1.00 94.31 92 GLY A N 1
ATOM 745 C CA . GLY A 1 92 ? 9.616 8.202 3.418 1.00 94.31 92 GLY A CA 1
ATOM 746 C C . GLY A 1 92 ? 10.819 9.082 3.713 1.00 94.31 92 GLY A C 1
ATOM 747 O O . GLY A 1 92 ? 11.172 9.321 4.874 1.00 94.31 92 GLY A O 1
ATOM 748 N N . GLN A 1 93 ? 11.460 9.563 2.653 1.00 89.19 93 GLN A N 1
ATOM 749 C CA . GLN A 1 93 ? 12.539 10.535 2.786 1.00 89.19 93 GLN A CA 1
ATOM 750 C C . GLN A 1 93 ? 11.980 11.899 3.193 1.00 89.19 93 GLN A C 1
ATOM 752 O O . GLN A 1 93 ? 10.894 12.294 2.777 1.00 89.19 93 GLN A O 1
ATOM 757 N N . ASP A 1 94 ? 12.736 12.615 4.022 1.00 79.56 94 ASP A N 1
ATOM 758 C CA . ASP A 1 94 ? 12.394 13.961 4.473 1.00 79.56 94 ASP A CA 1
ATOM 759 C C . ASP A 1 94 ? 12.635 14.966 3.330 1.00 79.56 94 ASP A C 1
ATOM 761 O O . ASP A 1 94 ? 13.800 15.228 3.004 1.00 79.56 94 ASP A O 1
ATOM 765 N N . PRO A 1 95 ? 11.584 15.577 2.743 1.00 74.12 95 PRO A N 1
ATOM 766 C CA . PRO A 1 95 ? 11.745 16.491 1.612 1.00 74.12 95 PRO A CA 1
ATOM 767 C C . PRO A 1 95 ? 12.577 17.734 1.962 1.00 74.12 95 PRO A C 1
ATOM 769 O O . PRO A 1 95 ? 13.127 18.385 1.078 1.00 74.12 95 PRO A O 1
ATOM 772 N N . SER A 1 96 ? 12.691 18.073 3.253 1.00 73.69 96 SER A N 1
ATOM 773 C CA . SER A 1 96 ? 13.483 19.215 3.723 1.00 73.69 96 SER A CA 1
ATOM 774 C C . SER A 1 96 ? 14.984 18.920 3.830 1.00 73.69 96 SER A C 1
ATOM 776 O O . SER A 1 96 ? 15.783 19.847 3.974 1.00 73.69 96 SER A O 1
ATOM 778 N N . LYS A 1 97 ? 15.392 17.643 3.765 1.00 75.62 97 LYS A N 1
ATOM 779 C CA . LYS A 1 97 ? 16.788 17.201 3.927 1.00 75.62 97 LYS A CA 1
ATOM 780 C C . LYS A 1 97 ? 17.180 16.182 2.848 1.00 75.62 97 LYS A C 1
ATOM 782 O O . LYS A 1 97 ? 17.525 15.052 3.190 1.00 75.62 97 LYS A O 1
ATOM 787 N N . PRO A 1 98 ? 17.227 16.576 1.561 1.00 66.44 98 PRO A N 1
ATOM 788 C CA . PRO A 1 98 ? 17.462 15.654 0.442 1.00 66.44 98 PRO A CA 1
ATOM 789 C C . PRO A 1 98 ? 18.829 14.946 0.480 1.00 66.44 98 PRO A C 1
ATOM 791 O O . PRO A 1 98 ? 18.991 13.870 -0.087 1.00 66.44 98 PRO A O 1
ATOM 794 N N . ALA A 1 99 ? 19.822 15.508 1.180 1.00 71.56 99 ALA A N 1
ATOM 795 C CA . ALA A 1 99 ? 21.119 14.858 1.386 1.00 71.56 99 ALA A CA 1
ATOM 796 C C . ALA A 1 99 ? 21.054 13.652 2.350 1.00 71.56 99 ALA A C 1
ATOM 798 O O . ALA A 1 99 ? 21.960 12.821 2.362 1.00 71.56 99 ALA A O 1
ATOM 799 N N . ASN A 1 100 ? 19.999 13.546 3.165 1.00 70.94 100 ASN A N 1
ATOM 800 C CA . ASN A 1 100 ? 19.811 12.475 4.135 1.00 70.94 100 ASN A CA 1
ATOM 801 C C . ASN A 1 100 ? 18.757 11.483 3.622 1.00 70.94 100 ASN A C 1
ATOM 803 O O . ASN A 1 100 ? 17.559 11.728 3.724 1.00 70.94 100 ASN A O 1
ATOM 807 N N . ARG A 1 101 ? 19.218 10.341 3.101 1.00 70.94 101 ARG A N 1
ATOM 808 C CA . ARG A 1 101 ? 18.364 9.296 2.507 1.00 70.94 101 ARG A CA 1
ATOM 809 C C . ARG A 1 101 ? 17.680 8.376 3.527 1.00 70.94 101 ARG A C 1
ATOM 811 O O . ARG A 1 101 ? 17.085 7.373 3.141 1.00 70.94 101 ARG A O 1
ATOM 818 N N . THR A 1 102 ? 17.771 8.672 4.820 1.00 82.56 102 THR A N 1
ATOM 819 C CA . THR A 1 102 ? 17.143 7.844 5.854 1.00 82.56 102 THR A CA 1
ATOM 820 C C . THR A 1 102 ? 15.628 8.019 5.830 1.00 82.56 102 THR A C 1
ATOM 822 O O . THR A 1 102 ? 15.127 9.139 5.936 1.00 82.56 102 THR A O 1
ATOM 825 N N . SER A 1 103 ? 14.902 6.902 5.736 1.00 88.00 103 SER A N 1
ATOM 826 C CA . SER A 1 103 ? 13.444 6.885 5.872 1.00 88.00 103 SER A CA 1
ATOM 827 C C . SER A 1 103 ? 13.028 7.299 7.287 1.00 88.00 103 SER A C 1
ATOM 829 O O . SER A 1 103 ? 13.611 6.846 8.275 1.00 88.00 103 SER A O 1
ATOM 831 N N . LYS A 1 104 ? 12.031 8.180 7.393 1.00 92.94 104 LYS A N 1
ATOM 832 C CA . LYS A 1 104 ? 11.481 8.686 8.658 1.00 92.94 104 LYS A CA 1
ATOM 833 C C . LYS A 1 104 ? 9.963 8.657 8.623 1.00 92.94 104 LYS A C 1
ATOM 835 O O . LYS A 1 104 ? 9.366 8.663 7.554 1.00 92.94 104 LYS A O 1
ATOM 840 N N . LEU A 1 105 ? 9.347 8.689 9.802 1.00 94.25 105 LEU A N 1
ATOM 841 C CA . LEU A 1 105 ? 7.907 8.891 9.939 1.00 94.25 105 LEU A CA 1
ATOM 842 C C . LEU A 1 105 ? 7.544 10.317 9.493 1.00 94.25 105 LEU A C 1
ATOM 844 O O . LEU A 1 105 ? 7.910 11.287 10.157 1.00 94.25 105 LEU A O 1
ATOM 848 N N . LEU A 1 106 ? 6.831 10.431 8.375 1.00 93.81 106 LEU A N 1
ATOM 849 C CA . LEU A 1 106 ? 6.349 11.692 7.804 1.00 93.81 106 LEU A CA 1
ATOM 850 C C . LEU A 1 106 ? 4.965 12.066 8.344 1.00 93.81 106 LEU A C 1
ATOM 852 O O . LEU A 1 106 ? 4.664 13.246 8.515 1.00 93.81 106 LEU A O 1
ATOM 856 N N . PHE A 1 107 ? 4.122 11.067 8.614 1.00 93.75 107 PHE A N 1
ATOM 857 C CA . PHE A 1 107 ? 2.760 11.279 9.096 1.00 93.75 107 PHE A CA 1
ATOM 858 C C . PHE A 1 107 ? 2.287 10.159 10.024 1.00 93.75 107 PHE A C 1
ATOM 860 O O . PHE A 1 107 ? 2.614 8.990 9.827 1.00 93.75 107 PHE A O 1
ATOM 867 N N . SER A 1 108 ? 1.459 10.545 10.996 1.00 93.69 108 SER A N 1
ATOM 868 C CA . SER A 1 108 ? 0.622 9.661 11.804 1.00 93.69 108 SER A CA 1
ATOM 869 C C . SER A 1 108 ? -0.704 10.364 12.105 1.00 93.69 108 SER A C 1
ATOM 871 O O . SER A 1 108 ? -0.684 11.521 12.537 1.00 93.69 108 SER A O 1
ATOM 873 N N . ASN A 1 109 ? -1.846 9.691 11.922 1.00 85.44 109 ASN A N 1
ATOM 874 C CA . ASN A 1 109 ? -3.172 10.302 12.124 1.00 85.44 109 ASN A CA 1
ATOM 875 C C . ASN A 1 109 ? -3.536 10.536 13.602 1.00 85.44 109 ASN A C 1
ATOM 877 O O . ASN A 1 109 ? -4.584 11.113 13.889 1.00 85.44 109 ASN A O 1
ATOM 881 N N . SER A 1 110 ? -2.674 10.162 14.554 1.00 70.94 110 SER A N 1
ATOM 882 C CA . SER A 1 110 ? -2.796 10.640 15.928 1.00 70.94 110 SER A CA 1
ATOM 883 C C . SER A 1 110 ? -1.473 10.639 16.700 1.00 70.94 110 SER A C 1
ATOM 885 O O . SER A 1 110 ? -0.769 9.631 16.755 1.00 70.94 110 SER A O 1
ATOM 887 N N . LYS A 1 111 ? -1.157 11.758 17.375 1.00 60.84 111 LYS A N 1
ATOM 888 C CA . LYS A 1 111 ? -0.097 11.806 18.406 1.00 60.84 111 LYS A CA 1
ATOM 889 C C . LYS A 1 111 ? -0.529 11.118 19.710 1.00 60.84 111 LYS A C 1
ATOM 891 O O . LYS A 1 111 ? 0.317 10.654 20.463 1.00 60.84 111 LYS A O 1
ATOM 896 N N . ALA A 1 112 ? -1.837 11.046 19.965 1.00 60.00 112 ALA A N 1
ATOM 897 C CA . ALA A 1 112 ? -2.441 10.392 21.120 1.00 60.00 112 ALA A CA 1
ATOM 898 C C . ALA A 1 112 ? -3.619 9.549 20.623 1.00 60.00 112 ALA A C 1
ATOM 900 O O . ALA A 1 112 ? -4.708 10.086 20.417 1.00 60.00 112 ALA A O 1
ATOM 901 N N . LYS A 1 113 ? -3.398 8.244 20.403 1.00 68.19 113 LYS A N 1
ATOM 902 C CA . LYS A 1 113 ? -4.318 7.237 19.815 1.00 68.19 113 LYS A CA 1
ATOM 903 C C . LYS A 1 113 ? -5.779 7.233 20.327 1.00 68.19 113 LYS A C 1
ATOM 905 O O . LYS A 1 113 ? -6.631 6.572 19.754 1.00 68.19 113 LYS A O 1
ATOM 910 N N . LYS A 1 114 ? -6.083 8.028 21.354 1.00 62.16 114 LYS A N 1
ATOM 911 C CA . LYS A 1 114 ? -7.362 8.252 22.044 1.00 62.16 114 LYS A CA 1
ATOM 912 C C . LYS A 1 114 ? -8.571 8.619 21.168 1.00 62.16 114 LYS A C 1
ATOM 914 O O . LYS A 1 114 ? -9.684 8.538 21.662 1.00 62.16 114 LYS A O 1
ATOM 919 N N . HIS A 1 115 ? -8.382 9.027 19.911 1.00 68.31 115 HIS A N 1
ATOM 920 C CA . HIS A 1 115 ? -9.471 9.510 19.043 1.00 68.31 115 HIS A CA 1
ATOM 921 C C . HIS A 1 115 ? -9.603 8.739 17.722 1.00 68.31 115 HIS A C 1
ATOM 923 O O . HIS A 1 115 ? -10.229 9.230 16.783 1.00 68.31 115 HIS A O 1
ATOM 929 N N . VAL A 1 116 ? -8.995 7.553 17.604 1.00 80.06 116 VAL A N 1
ATOM 930 C CA . VAL A 1 116 ? -9.122 6.767 16.370 1.00 80.06 116 VAL A CA 1
ATOM 931 C C . VAL A 1 116 ? -10.505 6.120 16.324 1.00 80.06 116 VAL A C 1
ATOM 933 O O . VAL A 1 116 ? -10.871 5.329 17.191 1.00 80.06 116 VAL A O 1
ATOM 936 N N . ARG A 1 117 ? -11.285 6.486 15.305 1.00 87.00 117 ARG A N 1
ATOM 937 C CA . ARG A 1 117 ? -12.656 6.011 15.103 1.00 87.00 117 ARG A CA 1
ATOM 938 C C . ARG A 1 117 ? -12.676 4.545 14.672 1.00 87.00 117 ARG A C 1
ATOM 940 O O . ARG A 1 117 ? -11.883 4.127 13.832 1.00 87.00 117 ARG A O 1
ATOM 947 N N . GLN A 1 118 ? -13.618 3.789 15.226 1.00 89.12 118 GLN A N 1
ATOM 948 C CA . GLN A 1 118 ? -13.974 2.457 14.749 1.00 89.12 118 GLN A CA 1
ATOM 949 C C . GLN A 1 118 ? -14.984 2.562 13.602 1.00 89.12 118 GLN A C 1
ATOM 951 O O . GLN A 1 118 ? -15.935 3.342 13.679 1.00 89.12 118 GLN A O 1
ATOM 956 N N . TYR A 1 119 ? -14.763 1.779 12.554 1.00 90.56 119 TYR A N 1
ATOM 957 C CA . TYR A 1 119 ? -15.627 1.670 11.386 1.00 90.56 119 TYR A CA 1
ATOM 958 C C . TYR A 1 119 ? -16.107 0.232 11.266 1.00 90.56 119 TYR A C 1
ATOM 960 O O . TYR A 1 119 ? -15.290 -0.684 11.165 1.00 90.56 119 TYR A O 1
ATOM 968 N N . SER A 1 120 ? -17.422 0.044 11.287 1.00 87.06 120 SER A N 1
ATOM 969 C CA . SER A 1 120 ? -18.048 -1.253 11.062 1.00 87.06 120 SER A CA 1
ATOM 970 C C . SER A 1 120 ? -18.222 -1.511 9.566 1.00 87.06 120 SER A C 1
ATO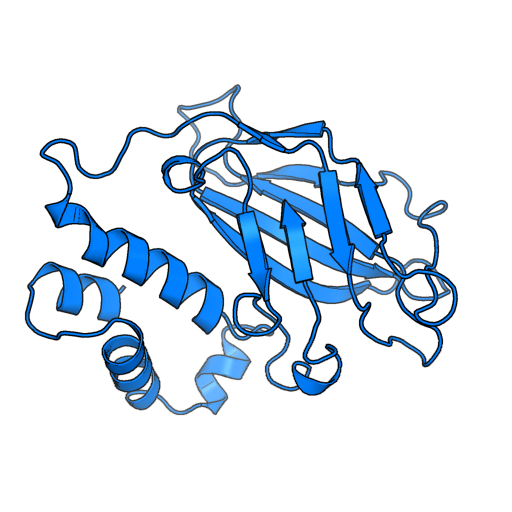M 972 O O . SER A 1 120 ? -18.402 -0.581 8.777 1.00 87.06 120 SER A O 1
ATOM 974 N N . GLN A 1 121 ? -18.150 -2.779 9.159 1.00 80.06 121 GLN A N 1
ATOM 975 C CA . GLN A 1 121 ? -18.341 -3.153 7.755 1.00 80.06 121 GLN A CA 1
ATOM 976 C C . GLN A 1 121 ? -19.796 -2.937 7.302 1.00 80.06 121 GLN A C 1
ATOM 978 O O . GLN A 1 121 ? -20.033 -2.567 6.157 1.00 80.06 121 GLN A O 1
ATOM 983 N N . GLU A 1 122 ? -20.757 -3.134 8.207 1.00 78.31 122 GLU A N 1
ATOM 984 C CA . GLU A 1 122 ? -22.198 -3.026 7.941 1.00 78.31 122 GLU A CA 1
ATOM 985 C C . GLU A 1 122 ? -22.650 -1.577 7.713 1.00 78.31 122 GLU A C 1
ATOM 987 O O . GLU A 1 122 ? -23.537 -1.325 6.901 1.00 78.31 122 GLU A O 1
ATOM 992 N N . GLU A 1 123 ? -22.029 -0.611 8.396 1.00 78.19 123 GLU A N 1
ATOM 993 C CA . GLU A 1 123 ? -22.432 0.799 8.321 1.00 78.19 123 GLU A CA 1
ATOM 994 C C . GLU A 1 123 ? -21.586 1.605 7.323 1.00 78.19 123 GLU A C 1
ATOM 996 O O . GLU A 1 123 ? -22.018 2.661 6.856 1.00 78.19 123 GLU A O 1
ATOM 1001 N N . CYS A 1 124 ? -20.368 1.147 6.997 1.00 81.56 124 CYS A N 1
ATOM 1002 C CA . CYS A 1 124 ? -19.399 1.918 6.215 1.00 81.56 124 CYS A CA 1
ATOM 1003 C C . CYS A 1 124 ? -19.052 1.248 4.879 1.00 81.56 124 CYS A C 1
ATOM 1005 O O . CYS A 1 124 ? -18.142 0.426 4.787 1.00 81.56 124 CYS A O 1
ATOM 1007 N N . MET A 1 125 ? -19.691 1.711 3.803 1.00 83.31 125 MET A N 1
ATOM 1008 C CA . MET A 1 125 ? -19.328 1.322 2.430 1.00 83.31 125 MET A CA 1
ATOM 1009 C C . MET A 1 125 ? -17.977 1.907 1.974 1.00 83.31 125 MET A C 1
ATOM 1011 O O . MET A 1 125 ? -17.318 1.359 1.088 1.00 83.31 125 MET A O 1
ATOM 1015 N N . LEU A 1 126 ? -17.577 3.043 2.555 1.00 91.12 126 LEU A N 1
ATOM 1016 C CA . LEU A 1 126 ? -16.352 3.773 2.239 1.00 91.12 126 LEU A CA 1
ATOM 1017 C C . LEU A 1 126 ? -15.852 4.506 3.488 1.00 91.12 126 LEU A C 1
ATOM 1019 O O . LEU A 1 126 ? -16.604 5.250 4.117 1.00 91.12 126 LEU A O 1
ATOM 1023 N N . VAL A 1 127 ? -14.569 4.351 3.799 1.00 93.00 127 VAL A N 1
ATOM 1024 C CA . VAL A 1 127 ? -13.884 5.095 4.860 1.00 93.00 127 VAL A CA 1
ATOM 1025 C C . VAL A 1 127 ? -12.831 5.990 4.232 1.00 93.00 127 VAL A C 1
ATOM 1027 O O . VAL A 1 127 ? -11.938 5.497 3.553 1.00 93.00 127 VAL A O 1
ATOM 1030 N N . LYS A 1 128 ? -12.916 7.299 4.480 1.00 94.50 128 LYS A N 1
ATOM 1031 C CA . LYS A 1 128 ? -11.896 8.276 4.085 1.00 94.50 128 LYS A CA 1
ATOM 1032 C C . LYS A 1 128 ? -11.084 8.693 5.310 1.00 94.50 128 LYS A C 1
ATOM 1034 O O . LYS A 1 128 ? -11.653 9.125 6.310 1.00 94.50 128 LYS A O 1
ATOM 1039 N N . ILE A 1 129 ? -9.764 8.588 5.213 1.00 94.19 129 ILE A N 1
ATOM 1040 C CA . ILE A 1 129 ? -8.815 8.976 6.258 1.00 94.19 129 ILE A CA 1
ATOM 1041 C C . ILE A 1 129 ? -7.932 10.085 5.701 1.00 94.19 129 ILE A C 1
ATOM 1043 O O . ILE A 1 129 ? -7.139 9.849 4.794 1.00 94.19 129 ILE A O 1
ATOM 1047 N N . ASP A 1 130 ? -8.059 11.291 6.244 1.00 94.38 130 ASP A N 1
ATOM 1048 C CA . ASP A 1 130 ? -7.247 12.431 5.820 1.00 94.38 130 ASP A CA 1
ATOM 1049 C C . ASP A 1 130 ? -5.791 12.281 6.300 1.00 94.38 130 ASP A C 1
ATOM 1051 O O . ASP A 1 130 ? -5.537 11.976 7.468 1.00 94.38 130 ASP A O 1
ATOM 1055 N N . ILE A 1 131 ? -4.837 12.518 5.393 1.00 94.00 131 ILE A N 1
ATOM 1056 C CA . ILE A 1 131 ? -3.389 12.402 5.633 1.00 94.00 131 ILE A CA 1
ATOM 1057 C C . ILE A 1 131 ? -2.704 13.758 5.426 1.00 94.00 131 ILE A C 1
ATOM 1059 O O . ILE A 1 131 ? -2.012 14.254 6.314 1.00 94.00 131 ILE A O 1
ATOM 1063 N N . ARG A 1 132 ? -2.922 14.380 4.263 1.00 93.50 132 ARG A N 1
ATOM 1064 C CA . ARG A 1 132 ? -2.379 15.690 3.859 1.00 93.50 132 ARG A CA 1
ATOM 1065 C C . ARG A 1 132 ? -0.877 15.842 4.141 1.00 93.50 132 ARG A C 1
ATOM 1067 O O . ARG A 1 132 ? -0.450 16.817 4.764 1.00 93.50 132 ARG A O 1
ATOM 1074 N N . CYS A 1 133 ? -0.063 14.891 3.678 1.00 93.00 133 CYS A N 1
ATOM 1075 C CA . CYS A 1 133 ? 1.394 14.927 3.850 1.00 93.00 133 CYS A CA 1
ATOM 1076 C C . CYS A 1 133 ? 2.136 14.960 2.505 1.00 93.00 133 CYS A C 1
ATOM 1078 O O . CYS A 1 133 ? 1.697 14.380 1.514 1.00 93.00 133 CYS A O 1
ATOM 1080 N N . ARG A 1 134 ? 3.262 15.681 2.449 1.00 93.81 134 ARG A N 1
ATOM 1081 C CA . ARG A 1 134 ? 4.112 15.719 1.250 1.00 93.81 134 ARG A CA 1
ATOM 1082 C C . ARG A 1 134 ? 5.028 14.504 1.232 1.00 93.81 134 ARG A C 1
ATOM 1084 O O . ARG A 1 134 ? 5.702 14.236 2.225 1.00 93.81 134 ARG A O 1
ATOM 1091 N N . ILE A 1 135 ? 5.070 13.823 0.096 1.00 94.19 135 ILE A N 1
ATOM 1092 C CA . ILE A 1 135 ? 5.825 12.590 -0.117 1.00 94.19 135 ILE A CA 1
ATOM 1093 C C . ILE A 1 135 ? 6.639 12.673 -1.409 1.00 94.19 135 ILE A C 1
ATOM 1095 O O . ILE A 1 135 ? 6.237 13.333 -2.366 1.00 94.19 135 ILE A O 1
ATOM 1099 N N . GLN A 1 136 ? 7.792 12.012 -1.442 1.00 93.31 136 GLN A N 1
ATOM 1100 C CA . GLN A 1 136 ? 8.671 11.968 -2.609 1.00 93.31 136 GLN A CA 1
ATOM 1101 C C . GLN A 1 136 ? 9.541 10.703 -2.571 1.00 93.31 136 GLN A C 1
ATOM 1103 O O . GLN A 1 136 ? 10.050 10.344 -1.510 1.00 93.31 136 GLN A O 1
ATOM 1108 N N . GLY A 1 137 ? 9.724 10.058 -3.727 1.00 92.62 137 GLY A N 1
ATOM 1109 C CA . GLY A 1 137 ? 10.554 8.859 -3.865 1.00 92.62 137 GLY A CA 1
ATOM 1110 C C . GLY A 1 137 ? 9.843 7.606 -3.355 1.00 92.62 137 GLY A C 1
ATOM 1111 O O . GLY A 1 137 ? 8.650 7.428 -3.606 1.00 92.62 137 GLY A O 1
ATOM 1112 N N . ASP A 1 138 ? 10.569 6.743 -2.643 1.00 93.94 138 ASP A N 1
ATOM 1113 C CA . ASP A 1 138 ? 10.036 5.529 -2.016 1.00 93.94 138 ASP A CA 1
ATOM 1114 C C . ASP A 1 138 ? 9.226 5.840 -0.753 1.00 93.94 138 ASP A C 1
ATOM 1116 O O . ASP A 1 138 ? 9.741 6.423 0.207 1.00 93.94 138 ASP A O 1
ATOM 1120 N N . ILE A 1 139 ? 7.974 5.387 -0.734 1.00 96.69 139 ILE A N 1
ATOM 1121 C CA . ILE A 1 139 ? 7.010 5.617 0.341 1.00 96.69 139 ILE A CA 1
ATOM 1122 C C . ILE A 1 139 ? 6.512 4.288 0.886 1.00 96.69 139 ILE A C 1
ATOM 1124 O O . ILE A 1 139 ? 6.159 3.384 0.128 1.00 96.69 139 ILE A O 1
ATOM 1128 N N . VAL A 1 140 ? 6.447 4.199 2.213 1.00 97.62 140 VAL A N 1
ATOM 1129 C CA . VAL A 1 140 ? 5.812 3.098 2.938 1.00 97.62 140 VAL A CA 1
ATOM 1130 C C . VAL A 1 140 ? 4.595 3.651 3.665 1.00 97.62 140 VAL A C 1
ATOM 1132 O O . VAL A 1 140 ? 4.727 4.544 4.499 1.00 97.62 140 VAL A O 1
ATOM 1135 N N . LEU A 1 141 ? 3.419 3.108 3.375 1.00 97.94 141 LEU A N 1
ATOM 1136 C CA . LEU A 1 141 ? 2.201 3.374 4.128 1.00 97.94 141 LEU A CA 1
ATOM 1137 C C . LEU A 1 141 ? 1.784 2.115 4.877 1.00 97.94 141 LEU A C 1
ATOM 1139 O O . LEU A 1 141 ? 1.647 1.050 4.278 1.00 97.94 141 LEU A O 1
ATOM 1143 N N . GLU A 1 142 ? 1.556 2.256 6.174 1.00 97.81 142 GLU A N 1
ATOM 1144 C CA . GLU A 1 142 ? 1.047 1.208 7.053 1.00 97.81 142 GLU A CA 1
ATOM 1145 C C . GLU A 1 142 ? -0.348 1.599 7.541 1.00 97.81 142 GLU A C 1
ATOM 1147 O O . GLU A 1 142 ? -0.540 2.687 8.091 1.00 97.81 142 GLU A O 1
ATOM 1152 N N . CYS A 1 143 ? -1.318 0.707 7.338 1.00 96.56 143 CYS A N 1
ATOM 1153 C CA . CYS A 1 143 ? -2.664 0.814 7.887 1.00 96.56 143 CYS A CA 1
ATOM 1154 C C . CYS A 1 143 ? -2.841 -0.223 8.996 1.00 96.56 143 CYS A C 1
ATOM 1156 O O . CYS A 1 143 ? -2.834 -1.424 8.739 1.00 96.56 143 CYS A O 1
ATOM 1158 N N . ILE A 1 144 ? -2.973 0.242 10.232 1.00 95.19 144 ILE A N 1
ATOM 1159 C CA . ILE A 1 144 ? -2.930 -0.572 11.449 1.00 95.19 144 ILE A CA 1
ATOM 1160 C C . ILE A 1 144 ? -4.306 -0.549 12.109 1.00 95.19 144 ILE A C 1
ATOM 1162 O O . ILE A 1 144 ? -4.904 0.513 12.241 1.00 95.19 144 ILE A O 1
ATOM 1166 N N . HIS A 1 145 ? -4.805 -1.687 12.563 1.00 94.06 145 HIS A N 1
ATOM 1167 C CA . HIS A 1 145 ? -5.959 -1.754 13.438 1.00 94.06 145 HIS A CA 1
ATOM 1168 C C . HIS A 1 145 ? -5.514 -1.497 14.881 1.00 94.06 145 HIS A C 1
ATOM 1170 O O . HIS A 1 145 ? -4.609 -2.155 15.388 1.00 94.06 145 HIS A O 1
ATOM 1176 N N . LEU A 1 146 ? -6.139 -0.523 15.542 1.00 92.81 146 LEU A N 1
ATOM 1177 C CA . LEU A 1 146 ? -6.029 -0.362 16.989 1.00 92.81 146 LEU A CA 1
ATOM 1178 C C . LEU A 1 146 ? -7.146 -1.110 17.707 1.00 92.81 146 LEU A C 1
ATOM 1180 O O . LEU A 1 146 ? -8.324 -0.843 17.458 1.00 92.81 146 LEU A O 1
ATOM 1184 N N . GLU A 1 147 ? -6.763 -1.952 18.655 1.00 90.75 147 GLU A N 1
ATOM 1185 C CA . GLU A 1 147 ? -7.697 -2.681 19.510 1.00 90.75 147 GLU A CA 1
ATOM 1186 C C . GLU A 1 147 ? -8.535 -1.751 20.396 1.00 90.75 147 GLU A C 1
ATOM 1188 O O . GLU A 1 147 ? -8.297 -0.535 20.474 1.00 90.75 147 GLU A O 1
ATOM 1193 N N . GLU A 1 148 ? -9.539 -2.320 21.074 1.00 87.44 148 GLU A N 1
ATOM 1194 C CA . GLU A 1 148 ? -10.455 -1.578 21.951 1.00 87.44 148 GLU A CA 1
ATOM 1195 C C . GLU A 1 148 ? -9.709 -0.727 22.997 1.00 87.44 148 GLU A C 1
ATOM 1197 O O . GLU A 1 148 ? -10.113 0.412 23.241 1.00 87.44 148 GLU A O 1
ATOM 1202 N N . ASP A 1 149 ? -8.575 -1.216 23.506 1.00 88.19 149 ASP A N 1
ATOM 1203 C CA . ASP A 1 149 ? -7.734 -0.538 24.498 1.00 88.19 149 ASP A CA 1
ATOM 1204 C C . ASP A 1 149 ? -6.857 0.604 23.950 1.00 88.19 149 ASP A C 1
ATOM 1206 O O . ASP A 1 149 ? -6.232 1.332 24.725 1.00 88.19 149 ASP A O 1
ATOM 1210 N N . LEU A 1 150 ? -6.829 0.790 22.624 1.00 86.12 150 LEU A N 1
ATOM 1211 C CA . LEU A 1 150 ? -6.053 1.810 21.909 1.00 86.12 150 LEU A CA 1
ATOM 1212 C C . LEU A 1 150 ? -4.532 1.711 22.104 1.00 86.12 150 LEU A C 1
ATOM 1214 O O . LEU A 1 150 ? -3.803 2.651 21.763 1.00 86.12 150 LEU A O 1
ATOM 1218 N N . VAL A 1 151 ? -4.040 0.590 22.626 1.00 86.50 151 VAL A N 1
ATOM 1219 C CA . VAL A 1 151 ? -2.616 0.332 22.849 1.00 86.50 151 VAL A CA 1
ATOM 1220 C C . VAL A 1 151 ? -2.135 -0.726 21.876 1.00 86.50 151 VAL A C 1
ATOM 1222 O O . VAL A 1 151 ? -1.152 -0.468 21.170 1.00 86.50 151 VAL A O 1
ATOM 1225 N N . HIS A 1 152 ? -2.841 -1.855 21.806 1.00 90.94 152 HIS A N 1
ATOM 1226 C CA . HIS A 1 152 ? -2.467 -2.957 20.934 1.00 90.94 152 HIS A CA 1
ATOM 1227 C C . HIS A 1 152 ? -2.723 -2.602 19.470 1.00 90.94 152 HIS A C 1
ATOM 1229 O O . HIS A 1 152 ? -3.739 -2.010 19.099 1.00 90.94 152 HIS A O 1
ATOM 1235 N N . GLU A 1 153 ? -1.721 -2.918 18.657 1.00 93.62 153 GLU A N 1
ATOM 1236 C CA . GLU A 1 153 ? -1.678 -2.649 17.230 1.00 93.62 153 GLU A CA 1
ATOM 1237 C C . GLU A 1 153 ? -1.631 -3.973 16.484 1.00 93.62 153 GLU A C 1
ATOM 1239 O O . GLU A 1 153 ? -0.717 -4.770 16.692 1.00 93.62 153 GLU A O 1
ATOM 1244 N N . GLU A 1 154 ? -2.574 -4.159 15.572 1.00 93.31 154 GLU A N 1
ATOM 1245 C CA . GLU A 1 154 ? -2.564 -5.253 14.615 1.00 93.31 154 GLU A CA 1
ATOM 1246 C C . GLU A 1 154 ? -2.364 -4.686 13.209 1.00 93.31 154 GLU A C 1
ATOM 1248 O O . GLU A 1 154 ? -3.074 -3.789 12.756 1.00 93.31 154 GLU A O 1
ATOM 1253 N N . MET A 1 155 ? -1.351 -5.169 12.499 1.00 94.88 155 MET A N 1
ATOM 1254 C CA . MET A 1 155 ? -1.043 -4.676 11.162 1.00 94.88 155 MET A CA 1
ATOM 1255 C C . MET A 1 155 ? -2.113 -5.158 10.174 1.00 94.88 1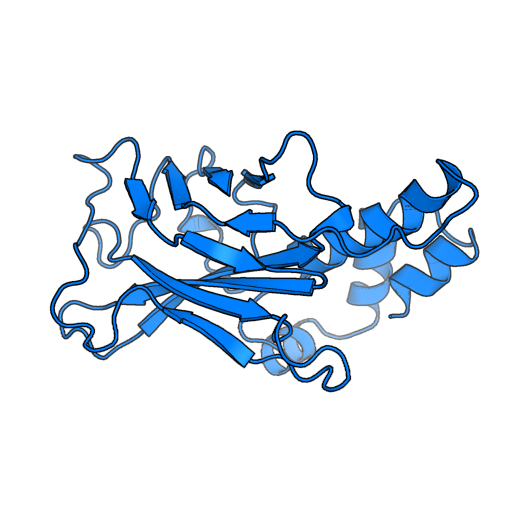55 MET A C 1
ATOM 1257 O O . MET A 1 155 ? -2.184 -6.354 9.906 1.00 94.88 155 MET A O 1
ATOM 1261 N N . MET A 1 156 ? -2.907 -4.248 9.591 1.00 95.56 156 MET A N 1
ATOM 1262 C CA . MET A 1 156 ? -3.886 -4.645 8.572 1.00 95.56 156 MET A CA 1
ATOM 1263 C C . MET A 1 156 ? -3.175 -4.903 7.252 1.00 95.56 156 MET A C 1
ATOM 1265 O O . MET A 1 156 ? -3.201 -6.007 6.715 1.00 95.56 156 MET A O 1
ATOM 1269 N N . PHE A 1 157 ? -2.510 -3.871 6.731 1.00 97.19 157 PHE A N 1
ATOM 1270 C CA . PHE A 1 157 ? -1.717 -3.986 5.519 1.00 97.19 157 PHE A CA 1
ATOM 1271 C C . PHE A 1 157 ? -0.649 -2.901 5.407 1.00 97.19 157 PHE A C 1
ATOM 1273 O O . PHE A 1 157 ? -0.741 -1.826 6.009 1.00 97.19 157 PHE A O 1
ATOM 1280 N N . ARG A 1 158 ? 0.340 -3.169 4.557 1.00 97.88 158 ARG A N 1
ATOM 1281 C CA . ARG A 1 158 ? 1.375 -2.226 4.151 1.00 97.88 158 ARG A CA 1
ATOM 1282 C C . ARG A 1 158 ? 1.399 -2.078 2.634 1.00 97.88 158 ARG A C 1
ATOM 1284 O O . ARG A 1 158 ? 1.197 -3.032 1.887 1.00 97.88 158 ARG A O 1
ATOM 1291 N N . VAL A 1 159 ? 1.696 -0.872 2.173 1.00 98.00 159 VAL A N 1
ATOM 1292 C CA . VAL A 1 159 ? 1.947 -0.572 0.763 1.00 98.00 159 VAL A CA 1
ATOM 1293 C C . VAL A 1 159 ? 3.302 0.098 0.649 1.00 98.00 159 VAL A C 1
ATOM 1295 O O . VAL A 1 159 ? 3.555 1.088 1.331 1.00 98.00 159 VAL A O 1
ATOM 1298 N N . VAL A 1 160 ? 4.154 -0.413 -0.240 1.00 97.62 160 VAL A N 1
ATOM 1299 C CA . VAL A 1 160 ? 5.393 0.267 -0.632 1.00 97.62 160 VAL A CA 1
ATOM 1300 C C . VAL A 1 160 ? 5.317 0.654 -2.102 1.00 97.62 160 VAL A C 1
ATOM 1302 O O . VAL A 1 160 ? 5.133 -0.208 -2.963 1.00 97.62 160 VAL A O 1
ATOM 1305 N N . PHE A 1 161 ? 5.446 1.938 -2.410 1.00 96.81 161 PHE A N 1
ATOM 1306 C CA . PHE A 1 161 ? 5.370 2.452 -3.779 1.00 96.81 161 PHE A CA 1
ATOM 1307 C C . PHE A 1 161 ? 6.357 3.598 -3.986 1.00 96.81 161 PHE A C 1
ATOM 1309 O O . PHE A 1 161 ? 6.858 4.172 -3.025 1.00 96.81 161 PHE A O 1
ATOM 1316 N N . HIS A 1 162 ? 6.625 3.932 -5.246 1.00 94.81 162 HIS A N 1
ATOM 1317 C CA . HIS A 1 162 ? 7.500 5.044 -5.596 1.00 94.81 162 HIS A CA 1
ATOM 1318 C C . HIS A 1 162 ? 6.694 6.141 -6.296 1.00 94.81 162 HIS A C 1
ATOM 1320 O O . HIS A 1 162 ? 5.964 5.861 -7.253 1.00 94.81 162 HIS A O 1
ATOM 1326 N N . THR A 1 163 ? 6.824 7.394 -5.851 1.00 94.38 163 THR A N 1
ATOM 1327 C CA . THR A 1 163 ? 5.958 8.497 -6.308 1.00 94.38 163 THR A CA 1
ATOM 1328 C C . THR A 1 163 ? 6.038 8.753 -7.810 1.00 94.38 163 THR A C 1
ATOM 1330 O O . THR A 1 163 ? 5.028 9.059 -8.433 1.00 94.38 163 THR A O 1
ATOM 1333 N N . ALA A 1 164 ? 7.206 8.548 -8.425 1.00 92.38 164 ALA A N 1
ATOM 1334 C CA . ALA A 1 164 ? 7.388 8.734 -9.867 1.00 92.38 164 ALA A CA 1
ATOM 1335 C C . ALA A 1 164 ? 6.594 7.753 -10.761 1.00 92.38 164 ALA A C 1
ATOM 1337 O O . ALA A 1 164 ? 6.559 7.924 -11.977 1.00 92.38 164 ALA A O 1
ATOM 1338 N N . PHE A 1 165 ? 5.966 6.724 -10.181 1.00 92.31 165 PHE A N 1
ATOM 1339 C CA . PHE A 1 165 ? 5.155 5.739 -10.907 1.00 92.31 165 PHE A CA 1
ATOM 1340 C C . PHE A 1 165 ? 3.655 5.868 -10.644 1.00 92.31 165 PHE A C 1
ATOM 1342 O O . PHE A 1 165 ? 2.875 5.077 -11.179 1.00 92.31 165 PHE A O 1
ATOM 1349 N N . VAL A 1 166 ? 3.243 6.847 -9.837 1.00 92.44 166 VAL A N 1
ATOM 1350 C CA . VAL A 1 166 ? 1.829 7.151 -9.621 1.00 92.44 166 VAL A CA 1
ATOM 1351 C C . VAL A 1 166 ? 1.301 7.875 -10.859 1.00 92.44 166 VAL A C 1
ATOM 1353 O O . VAL A 1 166 ? 1.834 8.906 -11.265 1.00 92.44 166 VAL A O 1
ATOM 1356 N N . GLN A 1 167 ? 0.263 7.320 -11.482 1.00 86.06 167 GLN A N 1
ATOM 1357 C CA . GLN A 1 167 ? -0.363 7.883 -12.679 1.00 86.06 167 GLN A CA 1
ATOM 1358 C C . GLN A 1 167 ? -1.684 8.555 -12.306 1.00 86.06 167 GLN A C 1
ATOM 1360 O O . GLN A 1 167 ? -2.384 8.087 -11.415 1.00 86.06 167 GLN A O 1
ATOM 1365 N N . ALA A 1 168 ? -2.021 9.660 -12.978 1.00 87.94 168 ALA A N 1
ATOM 1366 C CA . ALA A 1 168 ? -3.259 10.414 -12.742 1.00 87.94 168 ALA A CA 1
ATOM 1367 C C . ALA A 1 168 ? -3.499 10.833 -11.271 1.00 87.94 168 ALA A C 1
ATOM 1369 O O . ALA A 1 168 ? -4.635 11.094 -10.889 1.00 87.94 168 ALA A O 1
ATOM 1370 N N . ASN A 1 169 ? -2.434 10.931 -10.462 1.00 89.00 169 ASN A N 1
ATOM 1371 C CA . ASN A 1 169 ? -2.467 11.271 -9.033 1.00 89.00 169 ASN A CA 1
ATOM 1372 C C . ASN A 1 169 ? -3.305 10.321 -8.157 1.00 89.00 169 ASN A C 1
ATOM 1374 O O . ASN A 1 169 ? -3.760 10.742 -7.099 1.00 89.00 169 ASN A O 1
ATOM 1378 N N . ILE A 1 170 ? -3.515 9.073 -8.592 1.00 93.50 170 ILE A N 1
ATOM 1379 C CA . ILE A 1 170 ? -4.258 8.065 -7.827 1.00 93.50 170 ILE A CA 1
ATOM 1380 C C . ILE A 1 170 ? -3.504 6.733 -7.883 1.00 93.50 170 ILE A C 1
ATOM 1382 O O . ILE A 1 170 ? -3.091 6.281 -8.956 1.00 93.50 170 ILE A O 1
ATOM 1386 N N . LEU A 1 171 ? -3.361 6.068 -6.738 1.00 95.94 171 LEU A N 1
ATOM 1387 C CA . LEU A 1 171 ? -2.897 4.684 -6.650 1.00 95.94 171 LEU A CA 1
ATOM 1388 C C . LEU A 1 171 ? -4.025 3.798 -6.106 1.00 95.94 171 LEU A C 1
ATOM 1390 O O . LEU A 1 171 ? -4.331 3.818 -4.918 1.00 95.94 171 LEU A O 1
ATOM 1394 N N . MET A 1 172 ? -4.630 2.999 -6.988 1.00 96.81 172 MET A N 1
ATOM 1395 C CA . MET A 1 172 ? -5.662 2.020 -6.629 1.00 96.81 172 MET A CA 1
ATOM 1396 C C . MET A 1 172 ? -5.039 0.646 -6.394 1.00 96.81 172 MET A C 1
ATOM 1398 O O . MET A 1 172 ? -4.257 0.175 -7.219 1.00 96.81 172 MET A O 1
ATOM 1402 N N . LEU A 1 173 ? -5.403 0.002 -5.287 1.00 97.56 173 LEU A N 1
ATOM 1403 C CA . LEU A 1 173 ? -4.838 -1.272 -4.851 1.00 97.56 173 LEU A CA 1
ATOM 1404 C C . LEU A 1 173 ? -5.945 -2.228 -4.416 1.00 97.56 173 LEU A C 1
ATOM 1406 O O . LEU A 1 173 ? -6.809 -1.887 -3.606 1.00 97.56 173 LEU A O 1
ATOM 1410 N N . SER A 1 174 ? -5.906 -3.443 -4.944 1.00 97.06 174 SER A N 1
ATOM 1411 C CA . SER A 1 174 ? -6.742 -4.565 -4.512 1.00 97.06 174 SER A CA 1
ATOM 1412 C C . SER A 1 174 ? -6.114 -5.340 -3.346 1.00 97.06 174 SER A C 1
ATOM 1414 O O . SER A 1 174 ? -4.955 -5.120 -2.988 1.00 97.06 174 SER A O 1
ATOM 1416 N N . ARG A 1 175 ? -6.850 -6.313 -2.781 1.00 95.38 175 ARG A N 1
ATOM 1417 C CA . ARG A 1 175 ? -6.327 -7.223 -1.737 1.00 95.38 175 ARG A CA 1
ATOM 1418 C C . ARG A 1 175 ? -5.089 -8.025 -2.162 1.00 95.38 175 ARG A C 1
ATOM 1420 O O . ARG A 1 175 ? -4.377 -8.541 -1.308 1.00 95.38 175 ARG A O 1
ATOM 1427 N N . ASP A 1 176 ? -4.848 -8.162 -3.466 1.00 95.25 176 ASP A N 1
ATOM 1428 C CA . ASP A 1 176 ? -3.695 -8.881 -4.019 1.00 95.25 176 ASP A CA 1
ATOM 1429 C C . ASP A 1 176 ? -2.459 -7.986 -4.179 1.00 95.25 176 ASP A C 1
ATOM 1431 O O . ASP A 1 176 ? -1.355 -8.484 -4.396 1.00 95.25 176 ASP A O 1
ATOM 1435 N N . GLU A 1 177 ? -2.635 -6.670 -4.056 1.00 96.88 177 GLU A N 1
ATOM 1436 C CA . GLU A 1 177 ? -1.600 -5.662 -4.291 1.00 96.88 177 GLU A CA 1
ATOM 1437 C C . GLU A 1 177 ? -1.113 -5.011 -2.987 1.00 96.88 177 GLU A C 1
ATOM 1439 O O . GLU A 1 177 ? -0.255 -4.131 -3.013 1.00 96.88 177 GLU A O 1
ATOM 1444 N N . ILE A 1 178 ? -1.614 -5.450 -1.836 1.00 97.38 178 ILE A N 1
ATOM 1445 C CA . ILE A 1 178 ? -1.208 -4.967 -0.514 1.00 97.38 178 ILE A CA 1
ATOM 1446 C C . ILE A 1 178 ? -0.425 -6.046 0.242 1.00 97.38 178 ILE A C 1
ATOM 1448 O O . ILE A 1 178 ? -0.763 -7.228 0.188 1.00 97.38 178 ILE A O 1
ATOM 1452 N N . ASP A 1 179 ? 0.622 -5.650 0.963 1.00 97.12 179 ASP A N 1
ATOM 1453 C CA . ASP A 1 179 ? 1.355 -6.561 1.839 1.00 97.12 179 ASP A CA 1
ATOM 1454 C C . ASP A 1 179 ? 0.508 -6.805 3.095 1.00 97.12 179 ASP A C 1
ATOM 1456 O O . ASP A 1 179 ? 0.166 -5.863 3.806 1.00 97.12 179 ASP A O 1
ATOM 1460 N N . THR A 1 180 ? 0.191 -8.057 3.396 1.00 95.88 180 THR A N 1
ATOM 1461 C CA . THR A 1 180 ? -0.574 -8.470 4.588 1.00 95.88 180 THR A CA 1
ATOM 1462 C C . THR A 1 180 ? 0.215 -9.523 5.359 1.00 95.88 180 THR A C 1
ATOM 1464 O O . THR A 1 180 ? 1.234 -10.014 4.862 1.00 95.88 180 THR A O 1
ATOM 1467 N N . MET A 1 181 ? -0.214 -9.877 6.575 1.00 92.94 181 MET A N 1
ATOM 1468 C CA . MET A 1 181 ? 0.333 -11.065 7.242 1.00 92.94 181 MET A CA 1
ATOM 1469 C C . MET A 1 181 ? 0.130 -12.282 6.334 1.00 92.94 181 MET A C 1
ATOM 1471 O O . MET A 1 181 ? -0.843 -12.349 5.579 1.00 92.94 181 MET A O 1
ATOM 1475 N N . TRP A 1 182 ? 1.060 -13.233 6.381 1.00 90.31 182 TRP A N 1
ATOM 1476 C CA . TRP A 1 182 ? 1.094 -14.366 5.449 1.00 90.31 182 TRP A CA 1
ATOM 1477 C C . TRP A 1 182 ? -0.214 -15.176 5.383 1.00 90.31 182 TRP A C 1
ATOM 1479 O O . TRP A 1 182 ? -0.525 -15.751 4.341 1.00 90.31 182 TRP A O 1
ATOM 1489 N N . ASP A 1 183 ? -0.978 -15.186 6.469 1.00 87.19 183 ASP A N 1
ATOM 1490 C CA . ASP A 1 183 ? -2.240 -15.894 6.682 1.00 87.19 183 ASP A CA 1
ATOM 1491 C C . ASP A 1 183 ? -3.468 -14.966 6.804 1.00 87.19 183 ASP A C 1
ATOM 1493 O O . ASP A 1 183 ? -4.598 -15.447 6.848 1.00 87.19 183 ASP A O 1
ATOM 1497 N N . ALA A 1 184 ? -3.293 -13.640 6.779 1.00 86.69 184 ALA A N 1
ATOM 1498 C CA . ALA A 1 184 ? -4.392 -12.683 6.964 1.00 86.69 184 ALA A CA 1
ATOM 1499 C C . ALA A 1 184 ? -5.139 -12.326 5.674 1.00 86.69 184 ALA A C 1
ATOM 1501 O O . ALA A 1 184 ? -6.101 -11.560 5.702 1.00 86.69 184 ALA A O 1
ATOM 1502 N N . LYS A 1 185 ? -4.737 -12.870 4.520 1.00 83.44 185 LYS A N 1
ATOM 1503 C CA . LYS A 1 185 ? -5.330 -12.480 3.235 1.00 83.44 185 LYS A CA 1
ATOM 1504 C C . LYS A 1 185 ? -6.839 -12.728 3.186 1.00 83.44 185 LYS A C 1
ATOM 1506 O O . LYS A 1 185 ? -7.543 -11.954 2.546 1.00 83.44 185 LYS A O 1
ATOM 1511 N N . GLU A 1 186 ? -7.334 -13.778 3.840 1.00 83.56 186 GLU A N 1
ATOM 1512 C CA . GLU A 1 186 ? -8.768 -14.106 3.881 1.00 83.56 186 GLU A CA 1
ATOM 1513 C C . GLU A 1 186 ? -9.598 -13.182 4.780 1.00 83.56 186 GLU A C 1
ATOM 1515 O O . GLU A 1 186 ? -10.819 -13.161 4.654 1.00 83.56 186 GLU A O 1
ATOM 1520 N N . GLN A 1 187 ? -8.960 -12.362 5.621 1.00 86.75 187 GLN A N 1
ATOM 1521 C CA . GLN A 1 187 ? -9.651 -11.325 6.396 1.00 86.75 187 GLN A CA 1
ATOM 1522 C C . GLN A 1 187 ? -10.134 -10.167 5.508 1.00 86.75 187 GLN A C 1
ATOM 1524 O O . GLN A 1 187 ? -11.030 -9.415 5.892 1.00 86.75 187 GLN A O 1
ATOM 1529 N N . PHE A 1 188 ? -9.552 -10.019 4.312 1.00 91.75 188 PHE A N 1
ATOM 1530 C CA . PHE A 1 188 ? -9.911 -8.980 3.354 1.00 91.75 188 PHE A CA 1
ATOM 1531 C C . PHE A 1 188 ? -11.004 -9.469 2.394 1.00 91.75 188 PHE A C 1
ATOM 1533 O O . PHE A 1 188 ? -10.803 -10.462 1.680 1.00 91.75 188 PHE A O 1
ATOM 1540 N N . PRO A 1 189 ? -12.136 -8.751 2.281 1.00 92.25 189 PRO A N 1
ATOM 1541 C CA . PRO A 1 189 ? -13.144 -9.021 1.261 1.00 92.25 189 PRO A CA 1
ATOM 1542 C C . PRO A 1 189 ? -12.547 -9.046 -0.152 1.00 92.25 189 PRO A C 1
ATOM 1544 O O . PRO A 1 189 ? -11.584 -8.341 -0.455 1.00 92.25 189 PRO A O 1
ATOM 1547 N N . LYS A 1 190 ? -13.099 -9.873 -1.049 1.00 92.75 190 LYS A N 1
ATOM 1548 C CA . LYS A 1 190 ? -12.588 -10.012 -2.433 1.00 92.75 190 LYS A CA 1
ATOM 1549 C C . LYS A 1 190 ? -12.630 -8.694 -3.218 1.00 92.75 190 LYS A C 1
ATOM 1551 O O . LYS A 1 190 ? -11.795 -8.449 -4.088 1.00 92.75 190 LYS A O 1
ATOM 1556 N N . ASP A 1 191 ? -13.598 -7.854 -2.898 1.00 93.12 191 ASP A N 1
ATOM 1557 C CA . ASP A 1 191 ? -13.836 -6.529 -3.455 1.00 93.12 191 ASP A CA 1
ATOM 1558 C C . ASP A 1 191 ? -13.137 -5.402 -2.678 1.00 93.12 191 ASP A C 1
ATOM 1560 O O . ASP A 1 191 ? -13.309 -4.238 -3.034 1.00 93.12 191 ASP A O 1
ATOM 1564 N N . PHE A 1 192 ? -12.293 -5.721 -1.685 1.00 95.31 192 PHE A N 1
ATOM 1565 C CA . PHE A 1 192 ? -11.486 -4.729 -0.973 1.00 95.31 192 PHE A CA 1
ATOM 1566 C C . PHE A 1 192 ? -10.689 -3.853 -1.942 1.00 95.31 192 PHE A C 1
ATOM 1568 O O . PHE A 1 192 ? -10.043 -4.348 -2.881 1.00 95.31 192 PHE A O 1
ATOM 1575 N N . ARG A 1 193 ? -10.717 -2.543 -1.687 1.00 96.88 193 ARG A N 1
ATOM 1576 C CA . ARG A 1 193 ? -9.922 -1.544 -2.403 1.00 96.88 193 ARG A CA 1
ATOM 1577 C C . ARG A 1 193 ? -9.346 -0.524 -1.431 1.00 96.88 193 ARG A C 1
ATOM 1579 O O . ARG A 1 193 ? -10.063 -0.013 -0.571 1.00 96.88 193 ARG A O 1
ATOM 1586 N N . ALA A 1 194 ? -8.071 -0.210 -1.628 1.00 97.50 194 ALA A N 1
ATOM 1587 C CA . ALA A 1 194 ? -7.394 0.935 -1.041 1.00 97.50 194 ALA A CA 1
ATOM 1588 C C . ALA A 1 194 ? -7.027 1.917 -2.161 1.00 97.50 194 ALA A C 1
ATOM 1590 O O . ALA A 1 194 ? -6.388 1.531 -3.139 1.00 97.50 194 ALA A O 1
ATOM 1591 N N . GLU A 1 195 ? -7.442 3.171 -2.024 1.00 97.38 195 GLU A N 1
ATOM 1592 C CA . GLU A 1 195 ? -7.150 4.249 -2.972 1.00 97.38 195 GLU A CA 1
ATOM 1593 C C . GLU A 1 195 ? -6.367 5.348 -2.238 1.00 97.38 195 GLU A C 1
ATOM 1595 O O . GLU A 1 195 ? -6.781 5.790 -1.160 1.00 97.38 195 GLU A O 1
ATOM 1600 N N . LEU A 1 196 ? -5.226 5.742 -2.807 1.00 95.38 196 LEU A N 1
ATOM 1601 C CA . LEU A 1 196 ? -4.286 6.748 -2.294 1.00 95.38 196 LEU A CA 1
ATOM 1602 C C . LEU A 1 196 ? -4.148 7.915 -3.269 1.00 95.38 196 LEU A C 1
ATOM 1604 O O . LEU A 1 196 ? -4.118 7.627 -4.490 1.00 95.38 196 LEU A O 1
#

Foldseek 3Di:
DVLLVCLLVVVDDDLLVSLVVVCVVDDVVVVCVVDQWDCVLQSSQVSVLSNCVVVDPDPPDAKDKDFPFKKKKAQFFDDPNFGFQWKKWKWADDPVCVVDRDIDTQWILDPQLVPGDGDGSVPPRMDIGGTGTIHIFKMKMWIWGQDPVSPDTHTAWMHIDHRSPDPPSKDKDFLSNTIGRPPCSVSGDRPIIMMD

Organism: Rhizophora mucronata (NCBI:txid61149)

InterPro domains:
  IPR014020 Tensin phosphatase, C2 domain [PF10409] (62-196)
  IPR014020 Tensin phosphatase, C2 domain [PS51182] (63-196)
  IPR014020 Tensin phosphatase, C2 domain [SM01326] (61-196)
  IPR029021 Protein-tyrosine phosphatase-like [G3DSA:3.90.190.10] (1-55)
  IPR035892 C2 domain superfamily [SSF49562] (64-196)
  IPR051144 Formin homology domain-containing protein [PTHR45733] (1-195)

Sequence (196 aa):
MLAGLLLYRKQYNGEQKTLEMVYKQAPRELLHLLSPLNPQPSQLRFLQYISRRNLGSNWPPSDTPLLLDCLMLRALPLYGGKGCRPFIRVYGQDPSKPANRTSKLLFSNSKAKKHVRQYSQEECMLVKIDIRCRIQGDIVLECIHLEEDLVHEEMMFRVVFHTAFVQANILMLSRDEIDTMWDAKEQFPKDFRAEL

pLDDT: mean 89.1, std 8.8, range [60.0, 98.0]

Radius of gyration: 17.69 Å; chains: 1; bounding box: 44×42×47 Å